Protein AF-A0A3A5J486-F1 (afdb_monomer)

Sequence (208 aa):
MQNSIRRARQLVFVSVAAGLMSGCGLAYKPVGHTLNHYALDEVVPYALASDDLDQSACGTGMGLSRLVGSFSRVIDRPARLLIVTNTTASFCSEARAQKYHLLVQRNLYNGQTDVARDNRISAQRWERITALRRYQVYRDTVQAFGEIGGAQCSTVRDEIGTDQDALVYLTGLLVGVQGLLNDIQANSSVGVPQNIAAKAGPRLPLSG

Foldseek 3Di:
DVVVVVVVVVVVVVVVVVVVVVCPLVPLPVVLVVCLCCCLPPLLVVLVPDPPLCCSLQVQLVVVLVVSCVSVVRDPRSLLSLLRSLLSNLVVLQVQLVVLVVVLVVCVVVVNNVSSVVSLLSSLVSLLVSLVSLCSSLVSLCVQQNDQQDPCPPSNVVSCPDPSSVVSNLSSLVSLQVSVVSCVSNVVPNVRDPCSVVSSDPPPPPPD

Mean predicted aligned error: 9.18 Å

Nearest PDB structures (foldseek):
  8zak-assembly1_A  TM=4.663E-01  e=4.919E+00  Campylobacter jejuni
  8tn6-assembly1_C  TM=5.203E-01  e=9.684E+00  synthetic construct
  8zah-assembly2_B  TM=4.923E-01  e=6.450E+00  Campylobacter jejuni

Radius of gyration: 24.4 Å; Cα contacts (8 Å, |Δi|>4): 236; chains: 1; bounding box: 82×68×51 Å

Secondary structure (DSSP, 8-state):
-HHHHHHHHHHHHHHHHHHHHSGGGTTHHHHHHHHHHHIIIIIHHHHHT-S-HIIIIIIHHHHHHHHHHHGGGTS---HHHHHHHHHHHHHHHHHHHHHHHHHHHHHHHTT-HHHHHHHHHHHHHHHHHHHHHHHHHHHHHHHHH--TT-S-HHHHHHH--SHHHHHHHHHHHHHHHHHHHHHHHTTT-S---TTHHHHHS-------

Structure (mmCIF, N/CA/C/O backbone):
data_AF-A0A3A5J486-F1
#
_entry.id   AF-A0A3A5J486-F1
#
loop_
_atom_site.group_PDB
_atom_site.id
_atom_site.type_symbol
_atom_site.label_atom_id
_atom_site.label_alt_id
_atom_site.label_comp_id
_atom_site.label_asym_id
_atom_site.label_entity_id
_atom_site.label_seq_id
_atom_site.pdbx_PDB_ins_code
_atom_site.Cartn_x
_atom_site.Cartn_y
_atom_site.Cartn_z
_atom_site.occupancy
_atom_site.B_iso_or_equiv
_atom_site.auth_seq_id
_atom_site.auth_comp_id
_atom_site.auth_asym_id
_atom_site.auth_atom_id
_atom_site.pdbx_PDB_model_num
ATOM 1 N N . MET A 1 1 ? 58.716 -32.398 -21.042 1.00 57.69 1 MET A N 1
ATOM 2 C CA . MET A 1 1 ? 57.281 -32.379 -21.433 1.00 57.69 1 MET A CA 1
ATOM 3 C C . MET A 1 1 ? 56.311 -32.611 -20.267 1.00 57.69 1 MET A C 1
ATOM 5 O O . MET A 1 1 ? 55.341 -31.874 -20.156 1.00 57.69 1 MET A O 1
ATOM 9 N N . GLN A 1 2 ? 56.570 -33.552 -19.354 1.00 62.72 2 GLN A N 1
ATOM 10 C CA . GLN A 1 2 ? 55.642 -33.945 -18.273 1.00 62.72 2 GLN A CA 1
ATOM 11 C C . GLN A 1 2 ? 55.260 -32.818 -17.281 1.00 62.72 2 GLN A C 1
ATOM 13 O O . GLN A 1 2 ? 54.127 -32.762 -16.806 1.00 62.72 2 GLN A O 1
ATOM 18 N N . ASN A 1 3 ? 56.169 -31.868 -17.029 1.00 63.88 3 ASN A N 1
ATOM 19 C CA . ASN A 1 3 ? 55.920 -30.718 -16.145 1.00 63.88 3 ASN A CA 1
ATOM 20 C C . ASN A 1 3 ? 54.989 -29.653 -16.757 1.00 63.88 3 ASN A C 1
ATOM 22 O O . ASN A 1 3 ? 54.257 -28.989 -16.027 1.00 63.88 3 ASN A O 1
ATOM 26 N N . SER A 1 4 ? 54.978 -29.512 -18.088 1.00 63.59 4 SER A N 1
ATOM 27 C CA . SER A 1 4 ? 54.086 -28.577 -18.793 1.00 63.59 4 SER A CA 1
ATOM 28 C C . SER A 1 4 ? 52.629 -29.055 -18.730 1.00 63.59 4 SER A C 1
ATOM 30 O O . SER A 1 4 ? 51.722 -28.287 -18.424 1.00 63.59 4 SER A O 1
ATOM 32 N N . ILE A 1 5 ? 52.421 -30.369 -18.878 1.00 70.12 5 ILE A N 1
ATOM 33 C CA . ILE A 1 5 ? 51.096 -31.007 -18.835 1.00 70.12 5 ILE A CA 1
ATOM 34 C C . ILE A 1 5 ? 50.487 -30.949 -17.421 1.00 70.12 5 ILE A C 1
ATOM 36 O O . ILE A 1 5 ? 49.290 -30.702 -17.272 1.00 70.12 5 ILE A O 1
ATOM 40 N N . ARG A 1 6 ? 51.301 -31.112 -16.363 1.00 72.81 6 ARG A N 1
ATOM 41 C CA . ARG A 1 6 ? 50.843 -30.938 -14.970 1.00 72.81 6 ARG A CA 1
ATOM 42 C C . ARG A 1 6 ? 50.438 -29.494 -14.666 1.00 72.81 6 ARG A C 1
ATOM 44 O O . ARG A 1 6 ? 49.388 -29.294 -14.061 1.00 72.81 6 ARG A O 1
ATOM 51 N N . ARG A 1 7 ? 51.210 -28.505 -15.132 1.00 72.69 7 ARG A N 1
ATOM 52 C CA . ARG A 1 7 ? 50.877 -27.078 -14.971 1.00 72.69 7 ARG A CA 1
ATOM 53 C C . ARG A 1 7 ? 49.609 -26.693 -15.733 1.00 72.69 7 ARG A C 1
ATOM 55 O O . ARG A 1 7 ? 48.768 -26.004 -15.171 1.00 72.69 7 ARG A O 1
ATOM 62 N N . ALA A 1 8 ? 49.422 -27.200 -16.952 1.00 74.19 8 ALA A N 1
ATOM 63 C CA . ALA A 1 8 ? 48.199 -26.981 -17.724 1.00 74.19 8 ALA A CA 1
ATOM 64 C C . ALA A 1 8 ? 46.959 -27.569 -17.023 1.00 74.19 8 ALA A C 1
ATOM 66 O O . ALA A 1 8 ? 45.950 -26.883 -16.890 1.00 74.19 8 ALA A O 1
ATOM 67 N N . ARG A 1 9 ? 47.043 -28.796 -16.482 1.00 77.56 9 ARG A N 1
ATOM 68 C CA . ARG A 1 9 ? 45.947 -29.394 -15.691 1.00 77.56 9 ARG A CA 1
ATOM 6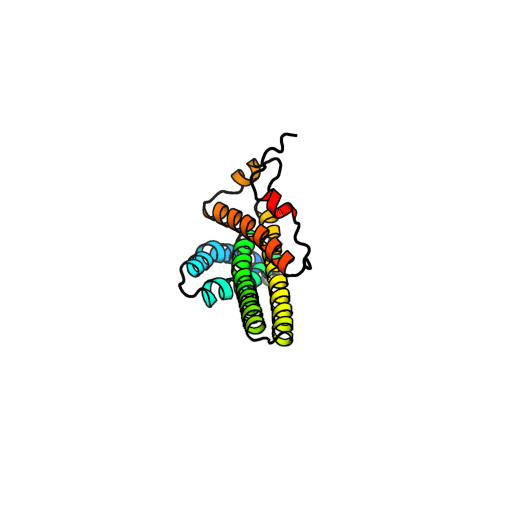9 C C . ARG A 1 9 ? 45.643 -28.619 -14.411 1.00 77.56 9 ARG A C 1
ATOM 71 O O . ARG A 1 9 ? 44.475 -28.478 -14.070 1.00 77.56 9 ARG A O 1
ATOM 78 N N . GLN A 1 10 ? 46.665 -28.125 -13.715 1.00 76.38 10 GLN A N 1
ATOM 79 C CA . GLN A 1 10 ? 46.481 -27.305 -12.513 1.00 76.38 10 GLN A CA 1
ATOM 80 C C . GLN A 1 10 ? 45.831 -25.957 -12.842 1.00 76.38 10 GLN A C 1
ATOM 82 O O . GLN A 1 10 ? 44.909 -25.553 -12.143 1.00 76.38 10 GLN A O 1
ATOM 87 N N . LEU A 1 11 ? 46.242 -25.304 -13.932 1.00 78.38 11 LEU A N 1
ATOM 88 C CA . LEU A 1 11 ? 45.644 -24.045 -14.386 1.00 78.38 11 LEU A CA 1
ATOM 89 C C . LEU A 1 11 ? 44.175 -24.216 -14.792 1.00 78.38 11 LEU A C 1
ATOM 91 O O . LEU A 1 11 ? 43.356 -23.382 -14.422 1.00 78.38 11 LEU A O 1
ATOM 95 N N . VAL A 1 12 ? 43.829 -25.314 -15.474 1.00 81.12 12 VAL A N 1
ATOM 96 C CA . VAL A 1 12 ? 42.435 -25.645 -15.825 1.00 81.12 12 VAL A CA 1
ATOM 97 C C . VAL A 1 12 ? 41.593 -25.933 -14.578 1.00 81.12 12 VAL A C 1
ATOM 99 O O . VAL A 1 12 ? 40.458 -25.479 -14.480 1.00 81.12 12 VAL A O 1
ATOM 102 N N . PHE A 1 13 ? 42.136 -26.649 -13.590 1.00 77.12 13 PHE A N 1
ATOM 103 C CA . PHE A 1 13 ? 41.416 -26.893 -12.336 1.00 77.12 13 PHE A CA 1
ATOM 104 C C . PHE A 1 13 ? 41.171 -25.604 -11.544 1.00 77.12 13 PHE A C 1
ATOM 106 O O . PHE A 1 13 ? 40.087 -25.423 -10.995 1.00 77.12 13 PHE A O 1
ATOM 113 N N . VAL A 1 14 ? 42.150 -24.696 -11.511 1.00 78.56 14 VAL A N 1
ATOM 114 C CA . VAL A 1 14 ? 42.024 -23.403 -10.824 1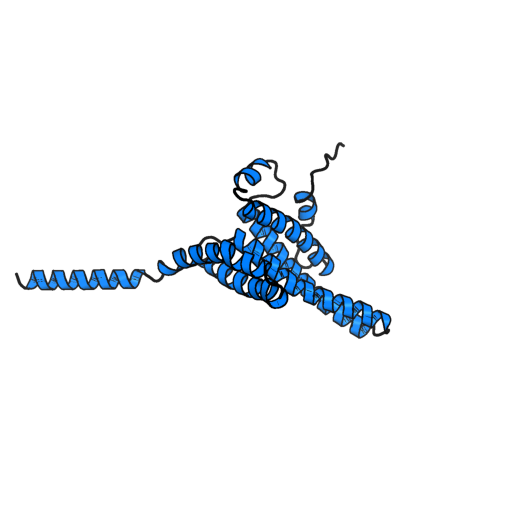.00 78.56 14 VAL A CA 1
ATOM 115 C C . VAL A 1 14 ? 41.027 -22.487 -11.537 1.00 78.56 14 VAL A C 1
ATOM 117 O O . VAL A 1 14 ? 40.231 -21.840 -10.864 1.00 78.56 14 VAL A O 1
ATOM 120 N N . SER A 1 15 ? 41.001 -22.453 -12.873 1.00 72.94 15 SER A N 1
ATOM 121 C CA . SER A 1 15 ? 40.035 -21.635 -13.617 1.00 72.94 15 SER A CA 1
ATOM 122 C C . SER A 1 15 ? 38.600 -22.163 -13.510 1.00 72.94 15 SER A C 1
ATOM 124 O O . SER A 1 15 ? 37.677 -21.368 -13.347 1.00 72.94 15 SER A O 1
ATOM 126 N N . VAL A 1 16 ? 38.400 -23.486 -13.507 1.00 74.25 16 VAL A N 1
ATOM 127 C CA . VAL A 1 16 ? 37.082 -24.100 -13.261 1.00 74.25 16 VAL A CA 1
ATOM 128 C C . VAL A 1 16 ? 36.617 -23.850 -11.823 1.00 74.25 16 VAL A C 1
ATOM 130 O O . VAL A 1 16 ? 35.474 -23.449 -11.611 1.00 74.25 16 VAL A O 1
ATOM 133 N N . ALA A 1 17 ? 37.501 -24.003 -10.831 1.00 68.50 17 ALA A N 1
ATOM 134 C CA . ALA A 1 17 ? 37.177 -23.703 -9.435 1.00 68.50 17 ALA A CA 1
ATOM 135 C C . ALA A 1 17 ? 36.865 -22.209 -9.216 1.00 68.50 17 ALA A C 1
ATOM 137 O O . ALA A 1 17 ? 35.925 -21.878 -8.496 1.00 68.50 17 ALA A O 1
ATOM 138 N N . ALA A 1 18 ? 37.591 -21.304 -9.881 1.00 65.50 18 ALA A N 1
ATOM 139 C CA . ALA A 1 18 ? 37.321 -19.867 -9.842 1.00 65.50 18 ALA A CA 1
ATOM 140 C C . ALA A 1 18 ? 35.989 -19.499 -10.523 1.00 65.50 18 ALA A C 1
ATOM 142 O O . ALA A 1 18 ? 35.274 -18.630 -10.026 1.00 65.50 18 ALA A O 1
ATOM 143 N N . GLY A 1 19 ? 35.615 -20.188 -11.608 1.00 65.44 19 GLY A N 1
ATOM 144 C CA . GLY A 1 19 ? 34.314 -20.026 -12.266 1.00 65.44 19 GLY A CA 1
ATOM 145 C C . GLY A 1 19 ? 33.131 -20.497 -11.412 1.00 65.44 19 GLY A C 1
ATOM 146 O O . GLY A 1 19 ? 32.069 -19.886 -11.440 1.00 65.44 19 GLY A O 1
ATOM 147 N N . LEU A 1 20 ? 33.320 -21.539 -10.597 1.00 62.31 20 LEU A N 1
ATOM 148 C CA . LEU A 1 20 ? 32.298 -22.013 -9.654 1.00 62.31 20 LEU A CA 1
ATOM 149 C C . LEU A 1 20 ? 32.141 -21.083 -8.437 1.00 62.31 20 LEU A C 1
ATOM 151 O O . LEU A 1 20 ? 31.059 -21.000 -7.860 1.00 62.31 20 LEU A O 1
ATOM 155 N N . MET A 1 21 ? 33.196 -20.354 -8.062 1.00 59.56 21 MET A N 1
ATOM 156 C CA . MET A 1 21 ? 33.198 -19.437 -6.913 1.00 59.56 21 MET A CA 1
ATOM 157 C C . MET A 1 21 ? 32.728 -18.008 -7.244 1.00 59.56 21 MET A C 1
ATOM 159 O O . MET A 1 21 ? 32.397 -17.255 -6.330 1.00 59.56 21 MET A O 1
ATOM 163 N N . SER A 1 22 ? 32.630 -17.619 -8.521 1.00 58.00 22 SER A N 1
ATOM 164 C CA . SER A 1 22 ? 32.093 -16.309 -8.939 1.00 58.00 22 SER A CA 1
ATOM 165 C C . SER A 1 22 ? 30.557 -16.273 -9.078 1.00 58.00 22 SER A C 1
ATOM 167 O O . SER A 1 22 ? 29.979 -15.226 -9.376 1.00 58.00 22 SER A O 1
ATOM 169 N N . GLY A 1 23 ? 29.869 -17.394 -8.821 1.00 56.41 23 GLY A N 1
ATOM 170 C CA . GLY A 1 23 ? 28.432 -17.573 -9.068 1.00 56.41 23 GLY A CA 1
ATOM 171 C C . GLY A 1 23 ? 27.465 -16.964 -8.042 1.00 56.41 23 GLY A C 1
ATOM 172 O O . GLY A 1 23 ? 26.280 -16.822 -8.348 1.00 56.41 23 GLY A O 1
ATOM 173 N N . CYS A 1 24 ? 27.923 -16.553 -6.854 1.00 60.66 24 CYS A N 1
ATOM 174 C CA . CYS A 1 24 ? 27.026 -16.115 -5.769 1.00 60.66 24 CYS A CA 1
ATOM 175 C C . CYS A 1 24 ? 26.202 -14.846 -6.076 1.00 60.66 24 CYS A C 1
ATOM 177 O O . CYS A 1 24 ? 25.206 -14.603 -5.402 1.00 60.66 24 CYS A O 1
ATOM 179 N N . GLY A 1 25 ? 26.573 -14.046 -7.083 1.00 59.09 25 GLY A N 1
ATOM 180 C CA . GLY A 1 25 ? 25.801 -12.875 -7.531 1.00 59.09 25 GLY A CA 1
ATOM 181 C C . GLY A 1 25 ? 25.095 -13.042 -8.882 1.00 59.09 25 GLY A C 1
ATOM 182 O O . GLY A 1 25 ? 24.234 -12.231 -9.223 1.00 59.09 25 GLY A O 1
ATOM 183 N N . LEU A 1 26 ? 25.439 -14.080 -9.653 1.00 64.19 26 LEU A N 1
ATOM 184 C CA . LEU A 1 26 ? 24.958 -14.260 -11.028 1.00 64.19 26 LEU A CA 1
ATOM 185 C C . LEU A 1 26 ? 23.588 -14.945 -11.096 1.00 64.19 26 LEU A C 1
ATOM 187 O O . LEU A 1 26 ? 22.833 -14.680 -12.025 1.00 64.19 26 LEU A O 1
ATOM 191 N N . ALA A 1 27 ? 23.234 -15.771 -10.107 1.00 77.50 27 ALA A N 1
ATOM 192 C CA . ALA A 1 27 ? 21.952 -16.479 -10.098 1.00 77.50 27 ALA A CA 1
ATOM 193 C C . ALA A 1 27 ? 20.762 -15.582 -9.708 1.00 77.50 27 ALA A C 1
ATOM 195 O O . ALA A 1 27 ? 19.668 -15.731 -10.247 1.00 77.50 27 ALA A O 1
ATOM 196 N N . TYR A 1 28 ? 20.952 -14.626 -8.792 1.00 83.94 28 TYR A N 1
ATOM 197 C CA . TYR A 1 28 ? 19.825 -13.888 -8.211 1.00 83.94 28 TYR A CA 1
ATOM 198 C C . TYR A 1 28 ? 19.223 -12.826 -9.133 1.00 83.94 28 TYR A C 1
ATOM 200 O O . TYR A 1 28 ? 18.026 -12.567 -9.034 1.00 83.94 28 TYR A O 1
ATOM 208 N N . LYS A 1 29 ? 20.010 -12.221 -10.036 1.00 87.19 29 LYS A N 1
ATOM 209 C CA . LYS A 1 29 ? 19.483 -11.203 -10.960 1.00 87.19 29 LYS A CA 1
ATOM 210 C C . LYS A 1 29 ? 18.499 -11.797 -11.979 1.00 87.19 29 LYS A C 1
ATOM 212 O O . LYS A 1 29 ? 17.365 -11.322 -12.014 1.00 87.19 29 LYS A O 1
ATOM 217 N N . PRO A 1 30 ? 18.850 -12.849 -12.751 1.00 89.25 30 PRO A N 1
ATOM 218 C CA . PRO A 1 30 ? 17.917 -13.454 -13.704 1.00 89.25 30 PRO A CA 1
ATOM 219 C C . PRO A 1 30 ? 16.677 -14.035 -13.021 1.00 89.25 30 PRO A C 1
ATOM 221 O O . PRO A 1 30 ? 15.566 -13.860 -13.518 1.00 89.25 30 PRO A O 1
ATOM 224 N N . VAL A 1 31 ? 16.857 -14.671 -11.856 1.00 89.62 31 VAL A N 1
ATOM 225 C CA . VAL A 1 31 ? 15.741 -15.196 -11.057 1.00 89.62 31 VAL A CA 1
ATOM 226 C C . VAL A 1 31 ? 14.820 -14.064 -10.610 1.00 89.62 31 VAL A C 1
ATOM 228 O O . VAL A 1 31 ? 13.613 -14.178 -10.778 1.00 89.62 31 VAL A O 1
ATOM 231 N N . GLY A 1 32 ? 15.370 -12.957 -10.104 1.00 89.69 32 GLY A N 1
ATOM 232 C CA . GLY A 1 32 ? 14.587 -11.796 -9.686 1.00 89.69 32 GLY A CA 1
ATOM 233 C C . GLY A 1 32 ? 13.777 -11.187 -10.831 1.00 89.69 32 GLY A C 1
ATOM 234 O O . GLY A 1 32 ? 12.579 -10.973 -10.675 1.00 89.69 32 GLY A O 1
ATOM 235 N N . HIS A 1 33 ? 14.392 -10.961 -11.998 1.00 89.88 33 HIS A N 1
ATOM 236 C CA . HIS A 1 33 ? 13.679 -10.431 -13.168 1.00 89.88 33 HIS A CA 1
ATOM 237 C C . HIS A 1 33 ? 12.568 -11.373 -13.646 1.00 89.88 33 HIS A C 1
ATOM 239 O O . HIS A 1 33 ? 11.436 -10.932 -13.829 1.00 89.88 33 HIS A O 1
ATOM 245 N N . THR A 1 34 ? 12.870 -12.667 -13.786 1.00 92.00 34 THR A N 1
ATOM 246 C CA . THR A 1 34 ? 11.894 -13.671 -14.241 1.00 92.00 34 THR A CA 1
ATOM 247 C C . THR A 1 34 ? 10.731 -13.790 -13.264 1.00 92.00 34 THR A C 1
ATOM 249 O O . THR A 1 34 ? 9.576 -13.793 -13.676 1.00 92.00 34 THR A O 1
ATOM 252 N N . LEU A 1 35 ? 11.027 -13.838 -11.962 1.00 92.38 35 LEU A N 1
ATOM 253 C CA . LEU A 1 35 ? 10.007 -13.923 -10.927 1.00 92.38 35 LEU A CA 1
ATOM 254 C C . LEU A 1 35 ? 9.117 -12.680 -10.912 1.00 92.38 35 LEU A C 1
ATOM 256 O O . LEU A 1 35 ? 7.913 -12.819 -10.744 1.00 92.38 35 LEU A O 1
ATOM 260 N N . ASN A 1 36 ? 9.682 -11.484 -11.093 1.00 91.69 36 ASN A N 1
ATOM 261 C CA . ASN A 1 36 ? 8.897 -10.252 -11.119 1.00 91.69 36 ASN A CA 1
ATOM 262 C C . ASN A 1 36 ? 7.942 -10.206 -12.317 1.00 91.69 36 ASN A C 1
ATOM 264 O O . ASN A 1 36 ? 6.786 -9.836 -12.138 1.00 91.69 36 ASN A O 1
ATOM 268 N N . HIS A 1 37 ? 8.400 -10.604 -13.507 1.00 90.69 37 HIS A N 1
ATOM 269 C CA . HIS A 1 37 ? 7.534 -10.697 -14.685 1.00 90.69 37 HIS A CA 1
ATOM 270 C C . HIS A 1 37 ? 6.450 -11.753 -14.494 1.00 90.69 37 HIS A C 1
ATOM 272 O O . HIS A 1 37 ? 5.275 -11.423 -14.527 1.00 90.69 37 HIS A O 1
ATOM 278 N N . TYR A 1 38 ? 6.824 -12.984 -14.143 1.00 93.69 38 TYR A N 1
ATOM 279 C CA . TYR A 1 38 ? 5.858 -14.051 -13.875 1.00 93.69 38 TYR A CA 1
ATOM 280 C C . TYR A 1 38 ? 4.822 -13.656 -12.813 1.00 93.69 38 TYR A C 1
ATOM 282 O O . TYR A 1 38 ? 3.632 -13.929 -12.935 1.00 93.69 38 TYR A O 1
ATOM 290 N N . ALA A 1 39 ? 5.259 -12.982 -11.752 1.00 93.19 39 ALA A N 1
ATOM 291 C CA . ALA A 1 39 ? 4.364 -12.525 -10.707 1.00 93.19 39 ALA A CA 1
ATOM 292 C C . ALA A 1 39 ? 3.371 -11.462 -11.198 1.00 93.19 39 ALA A C 1
ATOM 294 O O . ALA A 1 39 ? 2.208 -11.482 -10.798 1.00 93.19 39 ALA A O 1
ATOM 295 N N . LEU A 1 40 ? 3.824 -10.536 -12.042 1.00 89.75 40 LEU A N 1
ATOM 296 C CA . LEU A 1 40 ? 2.989 -9.476 -12.593 1.00 89.75 40 LEU A CA 1
ATOM 297 C C . LEU A 1 40 ? 2.037 -9.998 -13.682 1.00 89.75 40 LEU A C 1
ATOM 299 O O . LEU A 1 40 ? 0.886 -9.571 -13.721 1.00 89.75 40 LEU A O 1
ATOM 303 N N . ASP A 1 41 ? 2.501 -10.938 -14.502 1.00 91.12 41 ASP A N 1
ATOM 304 C CA . ASP A 1 41 ? 1.815 -11.405 -15.710 1.00 91.12 41 ASP A CA 1
ATOM 305 C C . ASP A 1 41 ? 0.898 -12.609 -15.440 1.00 91.12 41 ASP A C 1
ATOM 307 O O . ASP A 1 41 ? -0.134 -12.745 -16.086 1.00 91.12 41 ASP A O 1
ATOM 311 N N . GLU A 1 42 ? 1.222 -13.449 -14.450 1.00 92.75 42 GLU A N 1
ATOM 312 C CA . GLU A 1 42 ? 0.489 -14.696 -14.174 1.00 92.75 42 GLU A CA 1
ATOM 313 C C . GLU A 1 42 ? -0.103 -14.727 -12.758 1.00 92.75 42 GLU A C 1
ATOM 315 O O . GLU A 1 42 ? -1.293 -14.983 -12.571 1.00 92.75 42 GLU A O 1
ATOM 320 N N . VAL A 1 43 ? 0.702 -14.429 -11.728 1.00 91.75 43 VAL A N 1
ATOM 321 C CA . VAL A 1 43 ? 0.251 -14.559 -10.325 1.00 91.75 43 VAL A CA 1
ATOM 322 C C . VAL A 1 43 ? -0.796 -13.508 -9.967 1.00 91.75 43 VAL A C 1
ATOM 324 O O . VAL A 1 43 ? -1.795 -13.831 -9.324 1.00 91.75 43 VAL A O 1
ATOM 327 N N . VAL A 1 44 ? -0.580 -12.249 -10.357 1.00 89.12 44 VAL A N 1
ATOM 328 C CA . VAL A 1 44 ? -1.522 -11.155 -10.087 1.00 89.12 44 VAL A CA 1
ATOM 329 C C . VAL A 1 44 ? -2.877 -11.406 -10.764 1.00 89.12 44 VAL A C 1
ATOM 331 O O . VAL A 1 44 ? -3.879 -11.374 -10.048 1.00 89.12 44 VAL A O 1
ATOM 334 N N . PRO A 1 45 ? -2.963 -11.697 -12.078 1.00 89.00 45 PRO A N 1
ATOM 335 C CA . PRO A 1 45 ? -4.244 -12.002 -12.713 1.00 89.00 45 PRO A CA 1
ATOM 336 C C . PRO A 1 45 ? -4.928 -13.233 -12.119 1.00 89.00 45 PRO A C 1
ATOM 338 O O . PRO A 1 45 ? -6.131 -13.191 -11.871 1.00 89.00 45 PRO A O 1
ATOM 341 N N . TYR A 1 46 ? -4.169 -14.290 -11.805 1.00 89.69 46 TYR A N 1
ATOM 342 C CA . TYR A 1 46 ? -4.706 -15.475 -11.132 1.00 89.69 46 TYR A CA 1
ATOM 343 C C . TYR A 1 46 ? -5.334 -15.128 -9.775 1.00 89.69 46 TYR A C 1
ATOM 345 O O . TYR A 1 46 ? -6.441 -15.563 -9.464 1.00 89.69 46 TYR A O 1
ATOM 353 N N . ALA A 1 47 ? -4.657 -14.302 -8.974 1.00 88.06 47 ALA A N 1
ATOM 354 C CA . ALA A 1 47 ? -5.189 -13.836 -7.702 1.00 88.06 47 ALA A CA 1
ATOM 355 C C . ALA A 1 47 ? -6.455 -12.977 -7.881 1.00 88.06 47 ALA A C 1
ATOM 357 O O . ALA A 1 47 ? -7.421 -13.140 -7.140 1.00 88.06 47 ALA A O 1
ATOM 358 N N . LEU A 1 48 ? -6.484 -12.084 -8.871 1.00 84.44 48 LEU A N 1
ATOM 359 C CA . LEU A 1 48 ? -7.647 -11.231 -9.139 1.00 84.44 48 LEU A CA 1
ATOM 360 C C . LEU A 1 48 ? -8.861 -12.005 -9.673 1.00 84.44 48 LEU A C 1
ATOM 362 O O . LEU A 1 48 ? -9.987 -11.560 -9.474 1.00 84.44 48 LEU A O 1
ATOM 366 N N . ALA A 1 49 ? -8.646 -13.149 -10.323 1.00 89.19 49 ALA A N 1
ATOM 367 C CA . ALA A 1 49 ? -9.709 -14.032 -10.799 1.00 89.19 49 ALA 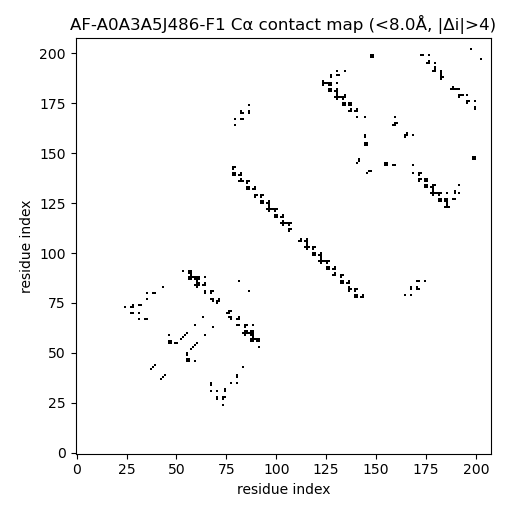A CA 1
ATOM 368 C C . ALA A 1 49 ? -10.271 -14.971 -9.710 1.00 89.19 49 ALA A C 1
ATOM 370 O O . ALA A 1 49 ? -11.227 -15.697 -9.967 1.00 89.19 49 ALA A O 1
ATOM 371 N N . SER A 1 50 ? -9.673 -14.991 -8.515 1.00 87.75 50 SER A N 1
ATOM 372 C CA . SER A 1 50 ? -10.082 -15.861 -7.408 1.00 87.75 50 SER A CA 1
ATOM 373 C C . SER A 1 50 ? -11.251 -15.277 -6.610 1.00 87.75 50 SER A C 1
ATOM 375 O O . SER A 1 50 ? -11.229 -14.101 -6.248 1.00 87.75 50 SER A O 1
ATOM 377 N N . ASP A 1 51 ? -12.199 -16.134 -6.222 1.00 88.38 51 ASP A N 1
ATOM 378 C CA . ASP A 1 51 ? -13.328 -15.780 -5.346 1.00 88.38 51 ASP A CA 1
ATOM 379 C C . ASP A 1 51 ? -12.932 -15.633 -3.860 1.00 88.38 51 ASP A C 1
ATOM 381 O O . ASP A 1 51 ? -13.670 -15.052 -3.063 1.00 88.38 51 ASP A O 1
ATOM 385 N N . ASP A 1 52 ? -11.762 -16.145 -3.461 1.00 87.75 52 ASP A N 1
ATOM 386 C CA . ASP A 1 52 ? -11.232 -16.011 -2.097 1.00 87.75 52 ASP A CA 1
ATOM 387 C C . ASP A 1 52 ? -10.333 -14.776 -1.979 1.00 87.75 52 ASP A C 1
ATOM 389 O O . ASP A 1 52 ? -9.117 -14.863 -2.154 1.00 87.75 52 ASP A O 1
ATOM 393 N N . LEU A 1 53 ? -10.932 -13.628 -1.662 1.00 78.50 53 LEU A N 1
ATOM 394 C CA . LEU A 1 53 ? -10.222 -12.352 -1.516 1.00 78.50 53 LEU A CA 1
ATOM 395 C C . LEU A 1 53 ? -9.226 -12.330 -0.341 1.00 78.50 53 LEU A C 1
ATOM 397 O O . LEU A 1 53 ? -8.240 -11.584 -0.382 1.00 78.50 53 LEU A O 1
ATOM 401 N N . ASP A 1 54 ? -9.452 -13.139 0.698 1.00 85.19 54 ASP A N 1
ATOM 402 C CA . ASP A 1 54 ? -8.570 -13.196 1.866 1.00 85.19 54 ASP A CA 1
ATOM 403 C C . ASP A 1 54 ? -7.234 -13.849 1.496 1.00 85.19 54 ASP A C 1
ATOM 405 O O . ASP A 1 54 ? -6.161 -13.337 1.830 1.00 85.19 54 ASP A O 1
ATOM 409 N N . GLN A 1 55 ? -7.262 -14.951 0.750 1.00 84.25 55 GLN A N 1
ATOM 410 C CA . GLN A 1 55 ? -6.030 -15.561 0.253 1.00 84.25 55 GLN A CA 1
ATOM 411 C C . GLN A 1 55 ? -5.478 -14.814 -0.960 1.00 84.25 55 GLN A C 1
ATOM 413 O O . GLN A 1 55 ? -4.276 -14.534 -1.019 1.00 84.25 55 GLN A O 1
ATOM 418 N N . SER A 1 56 ? -6.342 -14.454 -1.908 1.00 83.62 56 SER A N 1
ATOM 419 C CA . SER A 1 56 ? -5.916 -13.965 -3.212 1.00 83.62 56 SER A CA 1
ATOM 420 C C . SER A 1 56 ? -5.398 -12.535 -3.171 1.00 83.62 56 SER A C 1
ATOM 422 O O . SER A 1 56 ? -4.297 -12.290 -3.654 1.00 83.62 56 SER A O 1
ATOM 424 N N . ALA A 1 57 ? -6.101 -11.596 -2.538 1.00 82.75 57 ALA A N 1
ATOM 425 C CA . ALA A 1 57 ? -5.615 -10.228 -2.408 1.00 82.75 57 ALA A CA 1
ATOM 426 C C . ALA A 1 57 ? -4.697 -10.113 -1.191 1.00 82.75 57 ALA A C 1
ATOM 428 O O . ALA A 1 57 ? -3.545 -9.683 -1.299 1.00 82.75 57 ALA A O 1
ATOM 429 N N . CYS A 1 58 ? -5.183 -10.525 -0.019 1.00 87.94 58 CYS A N 1
ATOM 430 C CA . CYS A 1 58 ? -4.456 -10.260 1.210 1.00 87.94 58 CYS A CA 1
ATOM 431 C C . CYS A 1 58 ? -3.228 -11.173 1.393 1.00 87.94 58 CYS A C 1
ATOM 433 O O . CYS A 1 58 ? -2.115 -10.678 1.620 1.00 87.94 58 CYS A O 1
ATOM 435 N N . GLY A 1 59 ? -3.398 -12.489 1.255 1.00 89.56 59 GLY A N 1
ATOM 436 C CA . GLY A 1 59 ? -2.308 -13.467 1.334 1.00 89.56 59 GLY A CA 1
ATOM 437 C C . GLY A 1 59 ? -1.220 -13.222 0.286 1.00 89.56 59 GLY A C 1
ATOM 438 O O . GLY A 1 59 ? -0.056 -13.003 0.644 1.00 89.56 59 GLY A O 1
ATOM 439 N N . THR A 1 60 ? -1.604 -13.178 -0.995 1.00 90.25 60 THR A N 1
ATOM 440 C CA . THR A 1 60 ? -0.673 -12.914 -2.107 1.00 90.25 60 THR A CA 1
ATOM 441 C C . THR A 1 60 ? 0.010 -11.566 -1.949 1.00 90.25 60 THR A C 1
ATOM 443 O O . THR A 1 60 ? 1.233 -11.502 -2.015 1.00 90.25 60 THR A O 1
ATOM 446 N N . GLY A 1 61 ? -0.735 -10.490 -1.674 1.00 91.00 61 GLY A N 1
ATOM 447 C CA . GLY A 1 61 ? -0.168 -9.152 -1.519 1.00 91.00 61 GLY A CA 1
ATOM 448 C C . GLY A 1 61 ? 0.893 -9.092 -0.422 1.00 91.00 61 GLY A C 1
ATOM 449 O O . GLY A 1 61 ? 2.001 -8.602 -0.649 1.00 91.00 61 GLY A O 1
ATOM 450 N N . MET A 1 62 ? 0.610 -9.637 0.767 1.00 91.56 62 MET A N 1
ATOM 451 C CA . MET A 1 62 ? 1.573 -9.638 1.875 1.00 91.56 62 MET A CA 1
ATOM 452 C C . MET A 1 62 ? 2.803 -10.511 1.605 1.00 91.56 62 MET A C 1
ATOM 4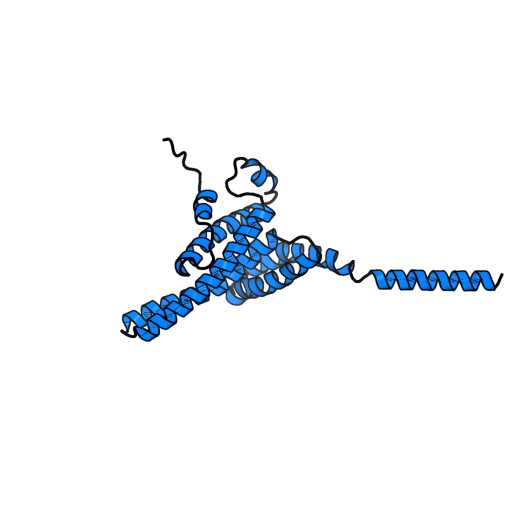54 O O . MET A 1 62 ? 3.913 -10.099 1.944 1.00 91.56 62 MET A O 1
ATOM 458 N N . GLY A 1 63 ? 2.626 -11.700 1.025 1.00 92.69 63 GLY A N 1
ATOM 459 C CA . GLY A 1 63 ? 3.738 -12.607 0.735 1.00 92.69 63 GLY A CA 1
ATOM 460 C C . GLY A 1 63 ? 4.602 -12.098 -0.415 1.00 92.69 63 GLY A C 1
ATOM 461 O O . GLY A 1 63 ? 5.816 -11.922 -0.273 1.00 92.69 63 GLY A O 1
ATOM 462 N N . LEU A 1 64 ? 3.961 -11.797 -1.542 1.00 92.56 64 LEU A N 1
ATOM 463 C CA . LEU A 1 64 ? 4.629 -11.418 -2.776 1.00 92.56 64 LEU A CA 1
ATOM 464 C C . LEU A 1 64 ? 5.333 -10.068 -2.643 1.00 92.56 64 LEU A C 1
ATOM 466 O O . LEU A 1 64 ? 6.492 -9.981 -3.030 1.00 92.56 64 LEU A O 1
ATOM 470 N N . SER A 1 65 ? 4.721 -9.055 -2.009 1.00 92.94 65 SER A N 1
ATOM 471 C CA . SER A 1 65 ? 5.378 -7.749 -1.788 1.00 92.94 65 SER A CA 1
ATOM 472 C C . SER A 1 65 ? 6.695 -7.870 -1.012 1.00 92.94 65 SER A C 1
ATOM 474 O O . SER A 1 65 ? 7.664 -7.163 -1.302 1.00 92.94 65 SER A O 1
ATOM 476 N N . ARG A 1 66 ? 6.771 -8.791 -0.041 1.00 93.69 66 ARG A N 1
ATOM 477 C CA . ARG A 1 66 ? 7.993 -9.061 0.730 1.00 93.69 66 ARG A CA 1
ATOM 478 C C . ARG A 1 66 ? 9.013 -9.849 -0.077 1.00 93.69 66 ARG A C 1
ATOM 480 O O . ARG A 1 66 ? 10.190 -9.489 -0.055 1.00 93.69 66 ARG A O 1
ATOM 487 N N . LEU A 1 67 ? 8.564 -10.871 -0.802 1.00 93.19 67 LEU A N 1
ATOM 488 C CA . LEU A 1 67 ? 9.416 -11.678 -1.668 1.00 93.19 67 LEU A CA 1
ATOM 489 C C . LEU A 1 67 ? 10.078 -10.814 -2.749 1.00 93.19 67 LEU A C 1
ATOM 491 O O . LEU A 1 67 ? 11.302 -10.751 -2.821 1.00 93.19 67 LEU A O 1
ATOM 495 N N . VAL A 1 68 ? 9.287 -10.082 -3.530 1.00 92.56 68 VAL A N 1
ATOM 496 C CA . VAL A 1 68 ? 9.774 -9.275 -4.663 1.00 92.56 68 VAL A CA 1
ATOM 497 C C . VAL A 1 68 ? 10.507 -8.028 -4.181 1.00 92.56 68 VAL A C 1
ATOM 499 O O . VAL A 1 68 ? 11.532 -7.643 -4.738 1.00 92.56 68 VAL A O 1
ATOM 502 N N . GLY A 1 69 ? 10.068 -7.453 -3.056 1.00 92.25 69 GLY A N 1
ATOM 503 C CA . GLY A 1 69 ? 10.782 -6.373 -2.386 1.00 92.25 69 GLY A CA 1
ATOM 504 C C . GLY A 1 69 ? 12.206 -6.770 -1.985 1.00 92.25 69 GLY A C 1
ATOM 505 O O . GLY A 1 69 ? 13.113 -5.947 -2.116 1.00 92.25 69 GLY A O 1
ATOM 506 N N . SER A 1 70 ? 12.432 -8.024 -1.570 1.00 92.62 70 SER A N 1
ATOM 507 C CA . SER A 1 70 ? 13.761 -8.515 -1.173 1.00 92.62 70 SER A CA 1
ATOM 508 C C . SER A 1 70 ? 14.786 -8.498 -2.316 1.00 92.62 70 SER A C 1
ATOM 510 O O . SER A 1 70 ? 15.971 -8.250 -2.073 1.00 92.62 70 SER A O 1
ATOM 512 N N . PHE A 1 71 ? 14.330 -8.657 -3.563 1.00 91.00 71 PHE A N 1
ATOM 513 C CA . PHE A 1 71 ? 15.183 -8.598 -4.749 1.00 91.00 71 PHE A CA 1
ATOM 514 C C . PHE A 1 71 ? 15.712 -7.190 -5.045 1.00 91.00 71 PHE A C 1
ATOM 516 O O . PHE A 1 71 ? 16.734 -7.071 -5.715 1.00 91.00 71 PHE A O 1
ATOM 523 N N . SER A 1 72 ? 15.143 -6.134 -4.446 1.00 90.81 72 SER A N 1
ATOM 524 C CA . SER A 1 72 ? 15.671 -4.756 -4.561 1.00 90.81 72 SER A CA 1
ATOM 525 C C . SER A 1 72 ? 17.107 -4.598 -4.019 1.00 90.81 72 SER A C 1
ATOM 527 O O . SER A 1 72 ? 17.704 -3.535 -4.136 1.00 90.81 72 SER A O 1
ATOM 529 N N . ARG A 1 73 ? 17.664 -5.632 -3.368 1.00 89.00 73 ARG A N 1
ATOM 530 C CA . ARG A 1 73 ? 19.071 -5.689 -2.936 1.00 89.00 73 ARG A CA 1
ATOM 531 C C . ARG A 1 73 ? 20.040 -6.097 -4.047 1.00 89.00 73 ARG A C 1
ATOM 533 O O . ARG A 1 73 ? 21.243 -5.919 -3.881 1.00 89.00 73 ARG A O 1
ATOM 540 N N . VAL A 1 74 ? 19.539 -6.720 -5.112 1.00 89.44 74 VAL A N 1
ATOM 541 C CA . VAL A 1 74 ? 20.349 -7.337 -6.176 1.00 89.44 74 VAL A CA 1
ATOM 542 C C . VAL A 1 74 ? 19.962 -6.863 -7.576 1.00 89.44 74 VAL A C 1
ATOM 544 O O . VAL A 1 74 ? 20.806 -6.900 -8.469 1.00 89.44 74 VAL A O 1
ATOM 547 N N . ILE A 1 75 ? 18.726 -6.403 -7.761 1.00 89.19 75 ILE A N 1
ATOM 548 C CA . ILE A 1 75 ? 18.205 -5.779 -8.981 1.00 89.19 75 ILE A CA 1
ATOM 549 C C . ILE A 1 75 ? 17.543 -4.444 -8.636 1.00 89.19 75 ILE A C 1
ATOM 551 O O . ILE A 1 75 ? 17.298 -4.155 -7.461 1.00 89.19 75 ILE A O 1
ATOM 555 N N . ASP A 1 76 ? 17.218 -3.661 -9.662 1.00 91.12 76 ASP A N 1
ATOM 556 C CA . ASP A 1 76 ? 16.403 -2.464 -9.492 1.00 91.12 76 ASP A CA 1
ATOM 557 C C . ASP A 1 76 ? 15.055 -2.810 -8.859 1.00 91.12 76 ASP A C 1
ATOM 559 O O . ASP A 1 76 ? 14.476 -3.879 -9.084 1.00 91.12 76 ASP A O 1
ATOM 563 N N . ARG A 1 77 ? 14.561 -1.893 -8.024 1.00 93.00 77 ARG A N 1
ATOM 564 C CA . ARG A 1 77 ? 13.305 -2.080 -7.300 1.00 93.00 77 ARG A CA 1
ATOM 565 C C . ARG A 1 77 ? 12.166 -2.320 -8.306 1.00 93.00 77 ARG A C 1
ATOM 567 O O . ARG A 1 77 ? 11.918 -1.442 -9.132 1.00 93.00 77 ARG A O 1
ATOM 574 N N . PRO A 1 78 ? 11.427 -3.443 -8.216 1.00 93.62 78 PRO A N 1
ATOM 575 C CA . PRO A 1 78 ? 10.355 -3.767 -9.156 1.00 93.62 78 PRO A CA 1
ATOM 576 C C . PRO A 1 78 ? 9.087 -2.962 -8.850 1.00 93.62 78 PRO A C 1
ATOM 578 O O . PRO A 1 78 ? 8.095 -3.487 -8.347 1.00 93.62 78 PRO A O 1
ATOM 581 N N . ALA A 1 79 ? 9.140 -1.657 -9.114 1.00 94.62 79 ALA A N 1
ATOM 582 C CA . ALA A 1 79 ? 8.133 -0.693 -8.692 1.00 94.62 79 ALA A CA 1
ATOM 583 C C . ALA A 1 79 ? 6.727 -1.031 -9.219 1.00 94.62 79 ALA A C 1
ATOM 585 O O . ALA A 1 79 ? 5.784 -1.033 -8.435 1.00 94.62 79 ALA A O 1
ATOM 586 N N . ARG A 1 80 ? 6.585 -1.432 -10.492 1.00 93.06 80 ARG A N 1
ATOM 587 C CA . ARG A 1 80 ? 5.286 -1.806 -11.093 1.00 93.06 80 ARG A CA 1
ATOM 588 C C . ARG A 1 80 ? 4.599 -2.957 -10.348 1.00 93.06 80 ARG A C 1
ATOM 590 O O . ARG A 1 80 ? 3.440 -2.850 -9.959 1.00 93.06 80 ARG A O 1
ATOM 597 N N . LEU A 1 81 ? 5.339 -4.023 -10.048 1.00 93.69 81 LEU A N 1
ATOM 598 C CA . LEU A 1 81 ? 4.812 -5.147 -9.272 1.00 93.69 81 LEU A CA 1
ATOM 599 C C . LEU A 1 81 ? 4.550 -4.774 -7.805 1.00 93.69 81 LEU A C 1
ATOM 601 O O . LEU A 1 81 ? 3.584 -5.233 -7.191 1.00 93.69 81 LEU A O 1
ATOM 605 N N . LEU A 1 82 ? 5.399 -3.926 -7.225 1.00 95.56 82 LEU A N 1
ATOM 606 C CA . LEU A 1 82 ? 5.233 -3.450 -5.854 1.00 95.56 82 LEU A CA 1
ATOM 607 C C . LEU A 1 82 ? 4.022 -2.524 -5.694 1.00 95.56 82 LEU A C 1
ATOM 609 O O . LEU A 1 82 ? 3.400 -2.566 -4.636 1.00 95.56 82 LEU A O 1
ATOM 613 N N . ILE A 1 83 ? 3.619 -1.775 -6.725 1.00 95.69 83 ILE A N 1
ATOM 614 C CA . ILE A 1 83 ? 2.359 -1.013 -6.740 1.00 95.69 83 ILE A CA 1
ATOM 615 C C . ILE A 1 83 ? 1.174 -1.959 -6.537 1.00 95.69 83 ILE A C 1
ATOM 617 O O . ILE A 1 83 ? 0.375 -1.751 -5.624 1.00 95.69 83 ILE A O 1
ATOM 621 N N . VAL A 1 84 ? 1.084 -3.035 -7.322 1.00 93.75 84 VAL A N 1
ATOM 622 C CA . VAL A 1 84 ? -0.047 -3.974 -7.247 1.00 93.75 84 VAL A CA 1
ATOM 623 C C . VAL A 1 84 ? -0.030 -4.771 -5.941 1.00 93.75 84 VAL A C 1
ATOM 625 O O . VAL A 1 84 ? -1.041 -4.886 -5.243 1.00 93.75 84 VAL A O 1
ATOM 628 N N . THR A 1 85 ? 1.132 -5.297 -5.556 1.00 93.69 85 THR A N 1
ATOM 629 C CA . THR A 1 85 ? 1.248 -6.162 -4.371 1.00 93.69 85 THR A CA 1
ATOM 630 C C . THR A 1 85 ? 1.131 -5.389 -3.057 1.00 93.69 85 THR A C 1
ATOM 632 O O . THR A 1 85 ? 0.516 -5.883 -2.114 1.00 93.69 85 THR A O 1
ATOM 635 N N . ASN A 1 86 ? 1.638 -4.153 -2.971 1.00 95.19 86 ASN A N 1
ATOM 636 C CA . ASN A 1 86 ? 1.406 -3.315 -1.790 1.00 95.19 86 ASN A CA 1
ATOM 637 C C . ASN A 1 86 ? -0.021 -2.753 -1.746 1.00 95.19 86 ASN A C 1
ATOM 639 O O . ASN A 1 86 ? -0.552 -2.583 -0.647 1.00 95.19 86 ASN A O 1
ATOM 643 N N . THR A 1 87 ? -0.665 -2.516 -2.896 1.00 94.88 87 THR A N 1
ATOM 644 C CA . THR A 1 87 ? -2.098 -2.177 -2.954 1.00 94.88 87 THR A CA 1
ATOM 645 C C . THR A 1 87 ? -2.934 -3.285 -2.328 1.00 94.88 87 THR A C 1
ATOM 647 O O . THR A 1 87 ? -3.665 -3.040 -1.368 1.00 94.88 87 THR A O 1
ATOM 650 N N . THR A 1 88 ? -2.764 -4.519 -2.793 1.00 91.75 88 THR A N 1
ATOM 651 C CA . THR A 1 88 ? -3.500 -5.680 -2.270 1.00 91.75 88 THR A CA 1
ATOM 652 C C . THR A 1 88 ? -3.157 -5.967 -0.804 1.00 91.75 88 THR A C 1
ATOM 654 O O . THR A 1 88 ? -4.053 -6.180 0.014 1.00 91.75 88 THR A O 1
ATOM 657 N N . ALA A 1 89 ? -1.887 -5.823 -0.403 1.00 92.31 89 ALA A N 1
ATOM 658 C CA . ALA A 1 89 ? -1.498 -5.891 1.006 1.00 92.31 89 ALA A CA 1
ATOM 659 C C . ALA A 1 89 ? -2.136 -4.780 1.867 1.00 92.31 89 ALA A C 1
ATOM 661 O O . ALA A 1 89 ? -2.334 -4.973 3.071 1.00 92.31 89 ALA A O 1
ATOM 662 N N . SER A 1 90 ? -2.437 -3.603 1.305 1.00 94.88 90 SER A N 1
ATOM 663 C CA . SER A 1 90 ? -3.091 -2.511 2.041 1.00 94.88 90 SER A CA 1
ATOM 664 C C . SER A 1 90 ? -4.545 -2.838 2.394 1.00 94.88 90 SER A C 1
ATOM 666 O O . SER A 1 90 ? -4.984 -2.494 3.492 1.00 94.88 90 SER A O 1
ATOM 668 N N . PHE A 1 91 ? -5.249 -3.603 1.551 1.00 91.56 91 PHE A N 1
ATOM 669 C CA . PHE A 1 91 ? -6.617 -4.045 1.836 1.00 91.56 91 PHE A CA 1
ATOM 670 C C . PHE A 1 91 ? -6.695 -4.930 3.086 1.00 91.56 91 PHE A C 1
ATOM 672 O O . PHE A 1 91 ? -7.632 -4.797 3.868 1.00 91.56 91 PHE A O 1
ATOM 679 N N . CYS A 1 92 ? -5.666 -5.738 3.374 1.00 92.25 92 CYS A N 1
ATOM 680 C CA . CYS A 1 92 ? -5.588 -6.501 4.626 1.00 92.25 92 CYS A CA 1
ATOM 681 C C . CYS A 1 92 ? -5.668 -5.617 5.877 1.00 92.25 92 CYS A C 1
ATOM 683 O O . CYS A 1 92 ? -6.347 -5.936 6.854 1.00 92.25 92 CYS A O 1
ATOM 685 N N . SER A 1 93 ? -4.858 -4.552 5.907 1.00 94.94 93 SER A N 1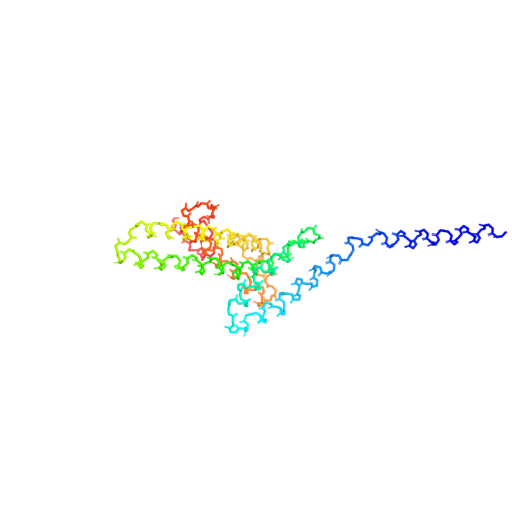
ATOM 686 C CA . SER A 1 93 ? -4.769 -3.675 7.073 1.00 94.94 93 SER A CA 1
ATOM 687 C C . SER A 1 93 ? -5.988 -2.769 7.154 1.00 94.94 93 SER A C 1
ATOM 689 O O . SER A 1 93 ? -6.459 -2.500 8.256 1.00 94.94 93 SER A O 1
ATOM 691 N N . GLU A 1 94 ? -6.549 -2.375 6.012 1.00 95.44 94 GLU A N 1
ATOM 692 C CA . GLU A 1 94 ? -7.797 -1.625 5.953 1.00 95.44 94 GLU A CA 1
ATOM 693 C C . GLU A 1 94 ? -8.980 -2.449 6.463 1.00 95.44 94 GLU A C 1
ATOM 695 O O . GLU A 1 94 ? -9.712 -1.970 7.321 1.00 95.44 94 GLU A O 1
ATOM 700 N N . ALA A 1 95 ? -9.125 -3.712 6.052 1.00 94.25 95 ALA A N 1
ATOM 701 C CA . ALA A 1 95 ? -10.175 -4.595 6.564 1.00 94.25 95 ALA A CA 1
ATOM 702 C C . ALA A 1 95 ? -10.115 -4.725 8.098 1.00 94.25 95 ALA A C 1
ATOM 704 O O . ALA A 1 95 ? -11.139 -4.702 8.786 1.00 94.25 95 ALA A O 1
ATOM 705 N N . ARG A 1 96 ? -8.900 -4.782 8.666 1.00 95.94 96 ARG A N 1
ATOM 706 C CA . ARG A 1 96 ? -8.701 -4.759 10.124 1.00 95.94 96 ARG A CA 1
ATOM 707 C C . ARG A 1 96 ? -9.102 -3.421 10.739 1.00 95.94 96 ARG A C 1
ATOM 709 O O . ARG A 1 96 ? -9.778 -3.433 11.764 1.00 95.94 96 ARG A O 1
ATOM 716 N N . ALA A 1 97 ? -8.733 -2.293 10.133 1.00 97.75 97 ALA A N 1
ATOM 717 C CA . ALA A 1 97 ? -9.163 -0.971 10.592 1.00 97.75 97 ALA A CA 1
ATOM 718 C C . ALA A 1 97 ? -10.697 -0.854 10.603 1.00 97.75 97 ALA A C 1
ATOM 720 O O . ALA A 1 97 ? -11.277 -0.502 11.630 1.00 97.75 97 ALA A O 1
ATOM 721 N N . GLN A 1 98 ? -11.354 -1.257 9.511 1.00 97.31 98 GLN A N 1
ATOM 722 C CA . GLN A 1 98 ? -12.811 -1.223 9.368 1.00 97.31 98 GLN A CA 1
ATOM 723 C C . GLN A 1 98 ? -13.522 -2.095 10.403 1.00 97.31 98 GLN A C 1
ATOM 725 O O . GLN A 1 98 ? -14.497 -1.658 11.014 1.00 97.31 98 GLN A O 1
ATOM 730 N N . LYS A 1 99 ? -12.991 -3.288 10.699 1.00 98.06 99 LYS A N 1
ATOM 731 C CA . LYS A 1 99 ? -13.505 -4.122 11.793 1.00 98.06 99 LYS A CA 1
ATOM 732 C C . LYS A 1 99 ? -13.530 -3.361 13.121 1.00 98.06 99 LYS A C 1
ATOM 734 O O . LYS A 1 99 ? -14.532 -3.410 13.832 1.00 98.06 99 LYS A O 1
ATOM 739 N N . TYR A 1 100 ? -12.451 -2.659 13.465 1.00 98.62 100 TYR A N 1
ATOM 740 C CA . TYR A 1 100 ? -12.409 -1.882 14.703 1.00 98.62 100 TYR A CA 1
ATOM 741 C C . TYR A 1 100 ? -13.321 -0.655 14.659 1.00 98.62 100 TYR A C 1
ATOM 743 O O . TYR A 1 100 ? -13.959 -0.378 15.668 1.00 98.62 100 TYR A O 1
ATOM 751 N N . HIS A 1 101 ? -13.475 0.023 13.518 1.00 98.25 101 HIS A N 1
ATOM 752 C CA . HIS A 1 101 ? -14.459 1.107 13.372 1.00 98.25 101 HIS A CA 1
ATOM 753 C C . HIS A 1 101 ? -15.892 0.631 13.637 1.00 98.25 101 HIS A C 1
ATOM 755 O O . HIS A 1 101 ? -16.626 1.279 14.382 1.00 98.25 101 HIS A O 1
ATOM 761 N N . LEU A 1 102 ? -16.275 -0.541 13.121 1.00 98.62 102 LEU A N 1
ATOM 762 C CA . LEU A 1 102 ? -17.579 -1.147 13.416 1.00 98.62 102 LEU A CA 1
ATOM 763 C C . LEU A 1 102 ? -17.730 -1.480 14.909 1.00 98.62 102 LEU A C 1
ATOM 765 O O . LEU A 1 102 ? -18.789 -1.256 15.496 1.00 98.62 102 LEU A O 1
ATOM 769 N N . LEU A 1 103 ? -16.665 -1.970 15.554 1.00 98.62 103 LEU A N 1
ATOM 770 C CA . LEU A 1 103 ? -16.661 -2.214 17.000 1.00 98.62 103 LEU A CA 1
ATOM 771 C C . LEU A 1 103 ? -16.774 -0.917 17.809 1.00 98.62 103 LEU A C 1
ATOM 773 O O . LEU A 1 103 ? -17.450 -0.915 18.834 1.00 98.62 103 LEU A O 1
ATOM 777 N N . VAL A 1 104 ? -16.165 0.186 17.364 1.00 98.56 104 VAL A N 1
ATOM 778 C CA . VAL A 1 104 ? -16.357 1.506 17.984 1.00 98.56 104 VAL A CA 1
ATOM 779 C C . VAL A 1 104 ? -17.834 1.879 17.943 1.00 98.56 104 VAL A C 1
ATOM 781 O O . VAL A 1 104 ? -18.416 2.140 18.993 1.00 98.56 104 VAL A O 1
ATOM 784 N N . GLN A 1 105 ? -18.457 1.842 16.761 1.00 98.38 105 GLN A N 1
ATOM 785 C CA . GLN A 1 105 ? -19.867 2.208 16.590 1.00 98.38 105 GLN A CA 1
ATOM 786 C C . GLN A 1 105 ? -20.790 1.340 17.453 1.00 98.38 105 GLN A C 1
ATOM 788 O O . GLN A 1 105 ? -21.631 1.863 18.184 1.00 98.38 105 GLN A O 1
ATOM 793 N N . ARG A 1 106 ? -20.581 0.019 17.442 1.00 98.56 106 ARG A N 1
ATOM 794 C CA . ARG A 1 106 ? -21.354 -0.927 18.256 1.00 98.56 106 ARG A CA 1
ATOM 795 C C . ARG A 1 106 ? -21.222 -0.652 19.755 1.00 98.56 106 ARG A C 1
ATOM 797 O O . ARG A 1 106 ? -22.215 -0.701 20.475 1.00 98.56 106 ARG A O 1
ATOM 804 N N . ASN A 1 107 ? -20.012 -0.392 20.244 1.00 98.50 107 ASN A N 1
ATOM 805 C CA . ASN A 1 107 ? -19.787 -0.174 21.673 1.00 98.50 107 ASN A CA 1
ATOM 806 C C . ASN A 1 107 ? -20.291 1.193 22.140 1.00 98.50 107 ASN A C 1
ATOM 808 O O . ASN A 1 107 ? -20.822 1.282 23.243 1.00 98.50 107 ASN A O 1
ATOM 812 N N . LEU A 1 108 ? -20.214 2.227 21.295 1.00 98.19 108 LEU A N 1
ATOM 813 C CA . LEU A 1 108 ? -20.858 3.514 21.566 1.00 98.19 108 LEU A CA 1
ATOM 814 C C . LEU A 1 108 ? -22.378 3.364 21.674 1.00 98.19 108 LEU A C 1
ATOM 816 O O . LEU A 1 108 ? -22.965 3.866 22.627 1.00 98.19 108 LEU A O 1
ATOM 820 N N . TYR A 1 109 ? -22.995 2.618 20.752 1.00 97.88 109 TYR A N 1
ATOM 821 C CA . TYR A 1 109 ? -24.428 2.321 20.801 1.00 97.88 109 TYR A CA 1
ATOM 822 C C . TYR A 1 109 ? -24.833 1.602 22.102 1.00 97.88 109 TYR A C 1
ATOM 824 O O . TYR A 1 109 ? -25.863 1.916 22.688 1.00 97.88 109 TYR A O 1
ATOM 832 N N . ASN A 1 110 ? -23.992 0.692 22.604 1.00 98.25 110 ASN A N 1
ATOM 833 C CA . ASN A 1 110 ? -24.228 -0.044 23.852 1.00 98.25 110 ASN A CA 1
ATOM 834 C C . ASN A 1 110 ? -23.810 0.713 25.132 1.00 98.25 110 ASN A C 1
ATOM 836 O O . ASN A 1 110 ? -23.820 0.120 26.210 1.00 98.25 110 ASN A O 1
ATOM 840 N N . GLY A 1 111 ? -23.378 1.976 25.040 1.00 97.69 111 GLY A N 1
ATOM 841 C CA . GLY A 1 111 ? -22.917 2.762 26.193 1.00 97.69 111 GLY A CA 1
ATOM 842 C C . GLY A 1 111 ? -21.558 2.339 26.775 1.00 97.69 111 GLY A C 1
ATOM 843 O O . GLY A 1 111 ? -21.185 2.788 27.854 1.00 97.69 111 GLY A O 1
ATOM 844 N N . GLN A 1 112 ? -20.789 1.500 26.077 1.00 98.31 112 GLN A N 1
ATOM 845 C CA . GLN A 1 112 ? -19.479 1.003 26.516 1.00 98.31 112 GLN A CA 1
ATOM 846 C C . GLN A 1 112 ? -18.345 1.926 26.034 1.00 98.31 112 GLN A C 1
ATOM 848 O O . GLN A 1 112 ? -17.559 1.572 25.150 1.00 98.31 112 GLN A O 1
ATOM 853 N N . THR A 1 113 ? -18.262 3.138 26.589 1.00 97.12 113 THR A N 1
ATOM 854 C CA . THR A 1 113 ? -17.363 4.204 26.100 1.00 97.12 113 THR A CA 1
ATOM 855 C C . THR A 1 113 ? -15.875 3.874 26.206 1.00 97.12 113 THR A C 1
ATOM 857 O O . THR A 1 113 ? -15.110 4.241 25.312 1.00 97.12 113 THR A O 1
ATOM 860 N N . ASP A 1 114 ? -15.457 3.163 27.252 1.00 98.12 114 ASP A N 1
ATOM 861 C CA . ASP A 1 114 ? -14.049 2.796 27.450 1.00 98.12 114 ASP A CA 1
ATOM 862 C C . ASP A 1 114 ? -13.605 1.753 26.418 1.00 98.12 114 ASP A C 1
ATOM 864 O O . ASP A 1 114 ? -12.611 1.937 25.716 1.00 98.12 114 ASP A O 1
ATOM 868 N N . VAL A 1 115 ? -14.431 0.724 26.205 1.00 98.19 115 VAL A N 1
ATOM 869 C CA . VAL A 1 115 ? -14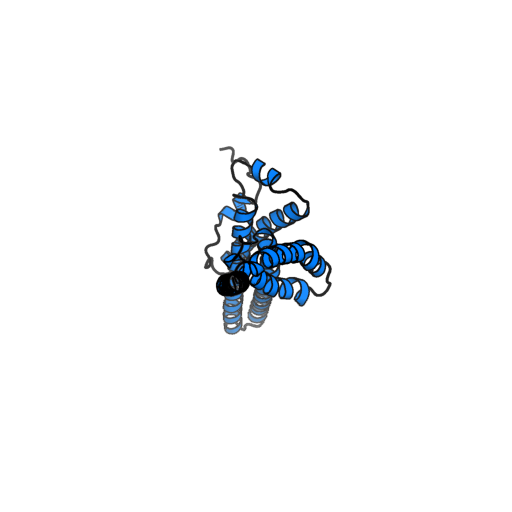.206 -0.296 25.170 1.00 98.19 115 VAL A CA 1
ATOM 870 C C . VAL A 1 115 ? -14.238 0.330 23.771 1.00 98.19 115 VAL A C 1
ATOM 872 O O . VAL A 1 115 ? -13.445 -0.028 22.897 1.00 98.19 115 VAL A O 1
ATOM 875 N N . ALA A 1 116 ? -15.126 1.298 23.528 1.00 98.31 116 ALA A N 1
ATOM 876 C CA . ALA A 1 116 ? -15.140 2.049 22.276 1.00 98.31 116 ALA A CA 1
ATOM 877 C C . ALA A 1 116 ? -13.843 2.853 22.073 1.00 98.31 116 ALA A C 1
ATOM 879 O O . ALA A 1 116 ? -13.307 2.883 20.965 1.00 98.31 116 ALA A O 1
ATOM 880 N N . ARG A 1 117 ? -13.295 3.466 23.129 1.00 98.19 117 ARG A N 1
ATOM 881 C CA . ARG A 1 117 ? -12.022 4.197 23.062 1.00 98.19 117 ARG A CA 1
ATOM 882 C C . ARG A 1 117 ? -10.857 3.273 22.697 1.00 98.19 117 ARG A C 1
ATOM 884 O O . ARG A 1 117 ? -10.080 3.628 21.809 1.00 98.19 117 ARG A O 1
ATOM 891 N N . ASP A 1 118 ? -10.767 2.096 23.305 1.00 98.50 118 ASP A N 1
ATOM 892 C CA . ASP A 1 118 ? -9.711 1.118 23.009 1.00 98.50 118 ASP A CA 1
ATOM 893 C C . ASP A 1 118 ? -9.804 0.577 21.576 1.00 98.50 118 ASP A C 1
ATOM 895 O O . ASP A 1 118 ? -8.798 0.469 20.860 1.00 98.50 118 ASP A O 1
ATOM 899 N N . ASN A 1 119 ? -11.026 0.310 21.105 1.00 98.62 119 ASN A N 1
ATOM 900 C CA . ASN A 1 119 ? -11.260 -0.064 19.711 1.00 98.62 119 ASN A CA 1
ATOM 901 C C . ASN A 1 119 ? -10.875 1.067 18.752 1.00 98.62 119 ASN A C 1
ATOM 903 O O . ASN A 1 119 ? -10.282 0.795 17.711 1.00 98.62 119 ASN A O 1
ATOM 907 N N . ARG A 1 120 ? -11.118 2.335 19.109 1.00 98.19 120 ARG A N 1
ATOM 908 C CA . ARG A 1 120 ? -10.708 3.484 18.289 1.00 98.19 120 ARG A CA 1
ATOM 909 C C . ARG A 1 120 ? -9.189 3.578 18.168 1.00 98.19 120 ARG A C 1
ATOM 911 O O . ARG A 1 120 ? -8.686 3.789 17.070 1.00 98.19 120 ARG A O 1
ATOM 918 N N . ILE A 1 121 ? -8.457 3.377 19.265 1.00 98.25 121 ILE A N 1
ATOM 919 C CA . ILE A 1 121 ? -6.985 3.332 19.243 1.00 98.25 121 ILE A CA 1
ATOM 920 C C . ILE A 1 121 ? -6.506 2.189 18.336 1.00 98.25 121 ILE A C 1
ATOM 922 O O . ILE A 1 121 ? -5.567 2.359 17.557 1.00 98.25 121 ILE A O 1
ATOM 926 N N . SER A 1 122 ? -7.164 1.031 18.401 1.00 98.50 122 SER A N 1
ATOM 927 C CA . SER A 1 122 ? -6.853 -0.111 17.534 1.00 98.50 122 SER A CA 1
ATOM 928 C C . SER A 1 122 ? -7.126 0.194 16.059 1.00 98.50 122 SER A C 1
ATOM 930 O O . SER A 1 122 ? -6.275 -0.100 15.221 1.00 98.50 122 SER A O 1
ATOM 932 N N . ALA A 1 123 ? -8.249 0.848 15.743 1.00 98.44 123 ALA A N 1
ATOM 933 C CA . ALA A 1 123 ? -8.556 1.316 14.394 1.00 98.44 123 ALA A CA 1
ATOM 934 C C . ALA A 1 123 ? -7.460 2.263 13.884 1.00 98.44 123 ALA A C 1
ATOM 936 O O . ALA A 1 123 ? -6.851 1.982 12.859 1.00 98.44 123 ALA A O 1
ATOM 937 N N . GLN A 1 124 ? -7.106 3.300 14.653 1.00 98.38 124 GLN A N 1
ATOM 938 C CA . GLN A 1 124 ? -6.056 4.268 14.300 1.00 98.38 124 GLN A CA 1
ATOM 939 C C . GLN A 1 124 ? -4.692 3.613 14.032 1.00 98.38 124 GLN A C 1
ATOM 941 O O . GLN A 1 124 ? -3.977 4.007 13.110 1.00 98.38 124 GLN A O 1
ATOM 946 N N . ARG A 1 125 ? -4.320 2.585 14.807 1.00 98.44 125 ARG A N 1
ATOM 947 C CA . ARG A 1 125 ? -3.081 1.820 14.576 1.00 98.44 125 ARG A CA 1
ATOM 948 C C . ARG A 1 125 ? -3.100 1.098 13.228 1.00 98.44 125 ARG A C 1
ATOM 950 O O . ARG A 1 125 ? -2.088 1.101 12.530 1.00 98.44 125 ARG A O 1
ATOM 957 N N . TRP A 1 126 ? -4.226 0.491 12.857 1.00 98.44 126 TRP A N 1
ATOM 958 C CA . TRP A 1 126 ? -4.367 -0.170 11.558 1.00 98.44 126 TRP A CA 1
ATOM 959 C C . TRP A 1 126 ? -4.453 0.829 10.404 1.00 98.44 126 TRP A C 1
ATOM 961 O O . TRP A 1 126 ? -3.809 0.599 9.384 1.00 98.44 126 TRP A O 1
ATOM 971 N N . GLU A 1 127 ? -5.129 1.964 10.591 1.00 98.50 127 GLU A N 1
ATOM 972 C CA . GLU A 1 127 ? -5.151 3.072 9.627 1.00 98.50 127 GLU A CA 1
ATOM 973 C C . GLU A 1 127 ? -3.739 3.583 9.332 1.00 98.50 127 GLU A C 1
ATOM 975 O O . GLU A 1 127 ? -3.360 3.717 8.171 1.00 98.50 127 GLU A O 1
ATOM 980 N N . ARG A 1 128 ? -2.897 3.741 10.365 1.00 98.38 128 ARG A N 1
ATOM 981 C CA . ARG A 1 128 ? -1.481 4.110 10.201 1.00 98.38 128 ARG A CA 1
ATOM 982 C C . ARG A 1 128 ? -0.728 3.100 9.332 1.00 98.38 128 ARG A C 1
ATOM 984 O O . ARG A 1 128 ? 0.059 3.484 8.470 1.00 98.38 128 ARG A O 1
ATOM 991 N N . ILE A 1 129 ? -0.936 1.803 9.564 1.00 97.56 129 ILE A N 1
ATOM 992 C CA . ILE A 1 129 ? -0.288 0.738 8.780 1.00 97.56 129 ILE A CA 1
ATOM 993 C C . ILE A 1 129 ? -0.766 0.776 7.325 1.00 97.56 129 ILE A C 1
ATOM 995 O O . ILE A 1 129 ? 0.054 0.651 6.413 1.00 97.56 129 ILE A O 1
ATOM 999 N N . THR A 1 130 ? -2.066 0.972 7.102 1.00 98.00 130 THR A N 1
ATOM 1000 C CA . THR A 1 130 ? -2.642 1.124 5.762 1.00 98.00 130 THR A CA 1
ATOM 1001 C C . THR A 1 130 ? -2.053 2.340 5.055 1.00 98.00 130 THR A C 1
ATOM 1003 O O . THR A 1 130 ? -1.546 2.197 3.944 1.00 98.00 130 THR A O 1
ATOM 1006 N N . ALA A 1 131 ? -2.011 3.497 5.718 1.00 98.19 131 ALA A N 1
ATOM 1007 C CA . ALA A 1 131 ? -1.420 4.724 5.194 1.00 98.19 131 ALA A CA 1
ATOM 1008 C C . ALA A 1 131 ? 0.052 4.535 4.795 1.00 98.19 131 ALA A C 1
ATOM 1010 O O . ALA A 1 131 ? 0.440 4.928 3.701 1.00 98.19 131 ALA A O 1
ATOM 1011 N N . LEU A 1 132 ? 0.862 3.855 5.616 1.00 97.06 132 LEU A N 1
ATOM 1012 C CA . LEU A 1 132 ? 2.260 3.541 5.285 1.00 97.06 132 LEU A CA 1
ATOM 1013 C C . LEU A 1 132 ? 2.388 2.700 4.006 1.00 97.06 132 LEU A C 1
ATOM 1015 O O . LEU A 1 132 ? 3.224 2.992 3.151 1.00 97.06 132 LEU A O 1
ATOM 1019 N N . ARG A 1 133 ? 1.560 1.658 3.861 1.00 96.06 133 ARG A N 1
ATOM 1020 C CA . ARG A 1 133 ? 1.567 0.783 2.675 1.00 96.06 133 ARG A CA 1
ATOM 1021 C C . ARG A 1 133 ? 1.129 1.541 1.425 1.00 96.06 133 ARG A C 1
ATOM 1023 O O . ARG A 1 133 ? 1.808 1.478 0.406 1.00 96.06 133 ARG A O 1
ATOM 1030 N N . ARG A 1 134 ? 0.039 2.302 1.523 1.00 97.50 134 ARG A N 1
ATOM 1031 C CA . ARG A 1 134 ? -0.501 3.114 0.425 1.00 97.50 134 ARG A CA 1
ATOM 1032 C C . ARG A 1 134 ? 0.425 4.263 0.030 1.00 97.50 134 ARG A C 1
ATOM 1034 O O . ARG A 1 134 ? 0.577 4.557 -1.150 1.00 97.50 134 ARG A O 1
ATOM 1041 N N . TYR A 1 135 ? 1.126 4.861 0.989 1.00 96.88 135 TYR A N 1
ATOM 1042 C CA . TYR A 1 135 ? 2.139 5.865 0.686 1.00 96.88 135 TYR A CA 1
ATOM 1043 C C . TYR A 1 135 ? 3.345 5.259 -0.036 1.00 96.88 135 TYR A C 1
ATOM 1045 O O . TYR A 1 135 ? 3.883 5.866 -0.961 1.00 96.88 135 TYR A O 1
ATOM 1053 N N . GLN A 1 136 ? 3.740 4.031 0.316 1.00 95.88 136 GLN A N 1
ATOM 1054 C CA . GLN A 1 136 ? 4.760 3.321 -0.450 1.00 95.88 136 GLN A CA 1
ATOM 1055 C C . GLN A 1 136 ? 4.297 3.031 -1.886 1.00 95.88 136 GLN A C 1
ATOM 1057 O O . GLN A 1 136 ? 5.099 3.197 -2.799 1.00 95.88 136 GLN A O 1
ATOM 1062 N N . VAL A 1 137 ? 3.020 2.690 -2.101 1.00 96.75 137 VAL A N 1
ATOM 1063 C CA . VAL A 1 137 ? 2.438 2.559 -3.451 1.00 96.75 137 VAL A CA 1
ATOM 1064 C C . VAL A 1 137 ? 2.570 3.864 -4.238 1.00 96.75 137 VAL A C 1
ATOM 1066 O O . VAL A 1 137 ? 3.042 3.839 -5.372 1.00 96.75 137 VAL A O 1
ATOM 1069 N N . TYR A 1 138 ? 2.238 5.011 -3.637 1.00 95.19 138 TYR A N 1
ATOM 1070 C CA . TYR A 1 138 ? 2.430 6.316 -4.282 1.00 95.19 138 TYR A CA 1
ATOM 1071 C C . TYR A 1 138 ? 3.898 6.550 -4.674 1.00 95.19 138 TYR A C 1
ATOM 1073 O O . TYR A 1 138 ? 4.186 6.941 -5.803 1.00 95.19 138 TYR A O 1
ATOM 1081 N N . ARG A 1 139 ? 4.846 6.256 -3.775 1.00 94.62 139 ARG A N 1
ATOM 1082 C CA . ARG A 1 139 ? 6.284 6.389 -4.066 1.00 94.62 139 ARG A CA 1
ATOM 1083 C C . ARG A 1 139 ? 6.743 5.466 -5.193 1.00 94.62 139 ARG A C 1
ATOM 1085 O O . ARG A 1 139 ? 7.503 5.902 -6.051 1.00 94.62 139 ARG A O 1
ATOM 1092 N N . ASP A 1 140 ? 6.274 4.222 -5.196 1.00 95.25 140 ASP A N 1
ATOM 1093 C CA . ASP A 1 140 ? 6.573 3.256 -6.254 1.00 95.25 140 ASP A CA 1
ATOM 1094 C C . ASP A 1 140 ? 5.948 3.706 -7.591 1.00 95.25 140 ASP A C 1
ATOM 1096 O O . ASP A 1 140 ? 6.558 3.534 -8.641 1.00 95.25 140 ASP A O 1
ATOM 1100 N N . THR A 1 141 ? 4.793 4.379 -7.560 1.00 93.62 141 THR A N 1
ATOM 1101 C CA . THR A 1 141 ? 4.153 4.979 -8.747 1.00 93.62 141 THR A CA 1
ATOM 1102 C C . THR A 1 141 ? 4.995 6.109 -9.327 1.00 93.62 141 THR A C 1
ATOM 1104 O O . THR 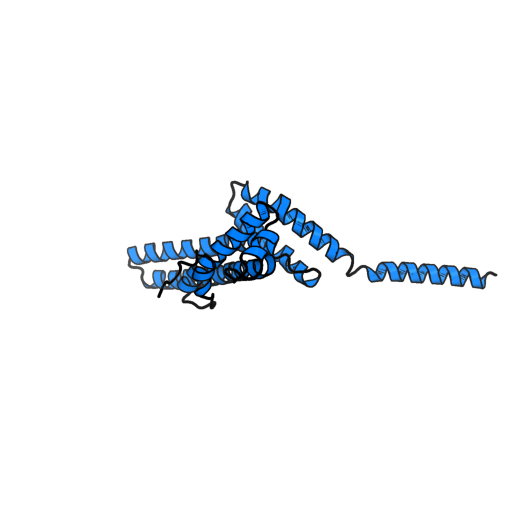A 1 141 ? 5.266 6.112 -10.525 1.00 93.62 141 THR A O 1
ATOM 1107 N N . VAL A 1 142 ? 5.475 7.027 -8.481 1.00 91.56 142 VAL A N 1
ATOM 1108 C CA . VAL A 1 142 ? 6.376 8.108 -8.915 1.00 91.56 142 VAL A CA 1
ATOM 1109 C C . VAL A 1 142 ? 7.685 7.547 -9.474 1.00 91.56 142 VAL A C 1
ATOM 1111 O O . VAL A 1 142 ? 8.207 8.056 -10.460 1.00 91.56 142 VAL A O 1
ATOM 1114 N N . GLN A 1 143 ? 8.206 6.471 -8.883 1.00 91.81 143 GLN A N 1
ATOM 1115 C CA . GLN A 1 143 ? 9.402 5.806 -9.393 1.00 91.81 143 GLN A CA 1
ATOM 1116 C C . GLN A 1 143 ? 9.170 5.132 -10.755 1.00 91.81 143 GLN A C 1
ATOM 1118 O O . GLN A 1 143 ? 10.064 5.157 -11.593 1.00 91.81 143 GLN A O 1
ATOM 1123 N N . ALA A 1 144 ? 8.010 4.503 -10.959 1.00 90.00 144 ALA A N 1
ATOM 1124 C CA . ALA A 1 144 ? 7.714 3.742 -12.171 1.00 90.00 144 ALA A CA 1
ATOM 1125 C C . ALA A 1 144 ? 7.289 4.611 -13.363 1.00 90.00 144 ALA A C 1
ATOM 1127 O O . ALA A 1 144 ? 7.541 4.214 -14.494 1.00 90.00 144 ALA A O 1
ATOM 1128 N N . PHE A 1 145 ? 6.629 5.749 -13.115 1.00 87.75 145 PHE A N 1
ATOM 1129 C CA . PHE A 1 145 ? 5.986 6.565 -14.157 1.00 87.75 145 PHE A CA 1
ATOM 1130 C C . PHE A 1 145 ? 6.377 8.054 -14.118 1.00 87.75 145 PHE A C 1
ATOM 1132 O O . PHE A 1 145 ? 5.890 8.847 -14.924 1.00 87.75 145 PHE A O 1
ATOM 1139 N N . GLY A 1 146 ? 7.241 8.456 -13.182 1.00 86.12 146 GLY A N 1
ATOM 1140 C CA . GLY A 1 146 ? 7.657 9.845 -12.990 1.00 86.12 146 GLY A CA 1
ATOM 1141 C C . GLY A 1 146 ? 6.706 10.673 -12.117 1.00 86.12 146 GLY A C 1
ATOM 1142 O O . GLY A 1 146 ? 5.750 10.176 -11.519 1.00 86.12 146 GLY A O 1
ATOM 1143 N N . GLU A 1 147 ? 6.989 11.974 -12.008 1.00 83.12 147 GLU A N 1
ATOM 1144 C CA . GLU A 1 147 ? 6.205 12.890 -11.171 1.00 83.12 147 GLU A CA 1
ATOM 1145 C C . GLU A 1 147 ? 4.756 13.029 -11.656 1.00 83.12 147 GLU A C 1
ATOM 1147 O O . GLU A 1 147 ? 4.470 13.463 -12.774 1.00 83.12 147 GLU A O 1
ATOM 1152 N N . ILE A 1 148 ? 3.825 12.723 -10.754 1.00 78.69 148 ILE A N 1
ATOM 1153 C CA . ILE A 1 148 ? 2.388 12.835 -10.995 1.00 78.69 148 ILE A CA 1
ATOM 1154 C C . ILE A 1 148 ? 1.997 14.315 -11.019 1.00 78.69 148 ILE A C 1
ATOM 1156 O O . ILE A 1 148 ? 2.314 15.070 -10.095 1.00 78.69 148 ILE A O 1
ATOM 1160 N N . GLY A 1 149 ? 1.275 14.728 -12.062 1.00 67.38 149 GLY A N 1
ATOM 1161 C CA . GLY A 1 149 ? 0.821 16.109 -12.194 1.00 67.38 149 GLY A CA 1
ATOM 1162 C C . GLY A 1 149 ? 1.975 17.096 -12.394 1.00 67.38 149 GLY A C 1
ATOM 1163 O O . GLY A 1 149 ? 1.931 18.192 -11.842 1.00 67.38 149 GLY A O 1
ATOM 1164 N N . GLY A 1 150 ? 3.015 16.722 -13.151 1.00 64.31 150 GLY A N 1
ATOM 1165 C CA . GLY A 1 150 ? 4.053 17.629 -13.664 1.00 64.31 150 GLY A CA 1
ATOM 1166 C C . GLY A 1 150 ? 3.576 18.487 -14.849 1.00 64.31 150 GLY A C 1
ATOM 1167 O O . GLY A 1 150 ? 2.405 18.441 -15.234 1.00 64.31 150 GLY A O 1
ATOM 1168 N N . ALA A 1 151 ? 4.449 19.327 -15.413 1.00 54.91 151 ALA A N 1
ATOM 1169 C CA . ALA A 1 151 ? 4.140 20.101 -16.628 1.00 54.91 151 ALA A CA 1
ATOM 1170 C C . ALA A 1 151 ? 4.130 19.214 -17.892 1.00 54.91 151 ALA A C 1
ATOM 1172 O O . ALA A 1 151 ? 3.505 19.550 -18.894 1.00 54.91 151 ALA A O 1
ATOM 1173 N N . GLN A 1 152 ? 4.777 18.053 -17.820 1.00 51.72 152 GLN A N 1
ATOM 1174 C CA . GLN A 1 152 ? 4.900 17.077 -18.889 1.00 51.72 152 GLN A CA 1
ATOM 1175 C C . GLN A 1 152 ? 3.952 15.900 -18.626 1.00 51.72 152 GLN A C 1
ATOM 1177 O O . GLN A 1 152 ? 4.366 14.846 -18.165 1.00 51.72 152 GLN A O 1
ATOM 1182 N N . CYS A 1 153 ? 2.664 16.046 -18.956 1.00 52.84 153 CYS A N 1
ATOM 1183 C CA . CYS A 1 153 ? 1.781 14.872 -19.087 1.00 52.84 153 CYS A CA 1
ATOM 1184 C C . CYS A 1 153 ? 2.228 13.930 -20.226 1.00 52.84 153 CYS A C 1
ATOM 1186 O O . CYS A 1 153 ? 1.711 12.823 -20.344 1.00 52.84 153 CYS A O 1
ATOM 1188 N N . SER A 1 154 ? 3.165 14.365 -21.078 1.00 47.50 154 SER A N 1
ATOM 1189 C CA . SER A 1 154 ? 3.686 13.592 -22.204 1.00 47.50 154 SER A CA 1
ATOM 1190 C C . SER A 1 154 ? 4.529 12.391 -21.772 1.00 47.50 154 SER A C 1
ATOM 1192 O O . SER A 1 154 ? 4.383 11.340 -22.379 1.00 47.50 154 SER A O 1
ATOM 1194 N N . THR A 1 155 ? 5.328 12.494 -20.700 1.00 53.88 155 THR A N 1
ATOM 1195 C CA . THR A 1 155 ? 6.187 11.380 -20.252 1.00 53.88 155 THR A CA 1
ATOM 1196 C C . THR A 1 155 ? 5.376 10.194 -19.747 1.00 53.88 155 THR A C 1
ATOM 1198 O O . THR A 1 155 ? 5.733 9.057 -20.008 1.00 53.88 155 THR A O 1
ATOM 1201 N N . VAL A 1 156 ? 4.236 10.435 -19.093 1.00 59.34 156 VAL A N 1
ATOM 1202 C CA . VAL A 1 156 ? 3.366 9.352 -18.605 1.00 59.34 156 VAL A CA 1
ATOM 1203 C C . VAL A 1 156 ? 2.756 8.562 -19.767 1.00 59.34 156 VAL A C 1
ATOM 1205 O O . VAL A 1 156 ? 2.641 7.347 -19.677 1.00 59.34 156 VAL A O 1
ATOM 1208 N N . ARG A 1 157 ? 2.398 9.222 -20.878 1.00 61.22 157 ARG A N 1
ATOM 1209 C CA . ARG A 1 157 ? 1.868 8.533 -22.066 1.00 61.22 157 ARG A CA 1
ATOM 1210 C C . ARG A 1 157 ? 2.929 7.677 -22.757 1.00 61.22 157 ARG A C 1
ATOM 1212 O O . ARG A 1 157 ? 2.587 6.621 -23.268 1.00 61.22 157 ARG A O 1
ATOM 1219 N N . ASP A 1 158 ? 4.178 8.129 -22.758 1.00 62.38 158 ASP A N 1
ATOM 1220 C CA . ASP A 1 158 ? 5.291 7.377 -23.344 1.00 62.38 158 ASP A CA 1
ATOM 1221 C C . ASP A 1 158 ? 5.702 6.180 -22.450 1.00 62.38 158 ASP A C 1
ATOM 1223 O O . ASP A 1 158 ? 6.168 5.164 -22.959 1.00 62.38 158 ASP A O 1
ATOM 1227 N N . GLU A 1 159 ? 5.475 6.266 -21.131 1.00 65.19 159 GLU A N 1
ATOM 1228 C CA . GLU A 1 159 ? 5.739 5.197 -20.145 1.00 65.19 159 GLU A CA 1
ATOM 1229 C C . GLU A 1 159 ? 4.595 4.170 -20.007 1.00 65.19 159 GLU A C 1
ATOM 1231 O O . GLU A 1 159 ? 4.827 3.017 -19.625 1.00 65.19 159 GLU A O 1
ATOM 1236 N N . ILE A 1 160 ? 3.354 4.568 -20.311 1.00 70.75 160 ILE A N 1
ATOM 1237 C CA . ILE A 1 160 ? 2.195 3.670 -20.392 1.00 70.75 160 ILE A CA 1
ATOM 1238 C C . ILE A 1 160 ? 2.220 2.990 -21.764 1.00 70.75 160 ILE A C 1
ATOM 1240 O O . ILE A 1 160 ? 1.628 3.459 -22.733 1.00 70.75 160 ILE A O 1
ATOM 1244 N N . GLY A 1 161 ? 2.942 1.873 -21.845 1.00 70.06 161 GLY A N 1
ATOM 1245 C CA . GLY A 1 161 ? 3.063 1.091 -23.078 1.00 70.06 161 GLY A CA 1
ATOM 1246 C C . GLY A 1 161 ? 1.955 0.053 -23.272 1.00 70.06 161 GLY A C 1
ATOM 1247 O O . GLY A 1 161 ? 1.762 -0.431 -24.385 1.00 70.06 161 GLY A O 1
ATOM 1248 N N . THR A 1 162 ? 1.241 -0.312 -22.202 1.00 81.81 162 THR A N 1
ATOM 1249 C CA . THR A 1 162 ? 0.260 -1.409 -22.185 1.00 81.81 162 THR A CA 1
ATOM 1250 C C . THR A 1 162 ? -0.980 -1.062 -21.354 1.00 81.81 162 THR A C 1
ATOM 1252 O O . THR A 1 162 ? -0.926 -0.209 -20.466 1.00 81.81 162 THR A O 1
ATOM 1255 N N . ASP A 1 163 ? -2.092 -1.768 -21.581 1.00 82.75 163 ASP A N 1
ATOM 1256 C CA . ASP A 1 163 ? -3.305 -1.642 -20.752 1.00 82.75 163 ASP A CA 1
ATOM 1257 C C . ASP A 1 163 ? -3.031 -1.993 -19.281 1.00 82.75 163 ASP A C 1
ATOM 1259 O O . ASP A 1 163 ? -3.596 -1.395 -18.362 1.00 82.75 163 ASP A O 1
ATOM 1263 N N . GLN A 1 164 ? -2.109 -2.930 -19.046 1.00 84.62 164 GLN A N 1
ATOM 1264 C CA . GLN A 1 164 ? -1.651 -3.285 -17.710 1.00 84.62 164 GLN A CA 1
ATOM 1265 C C . GLN A 1 164 ? -0.906 -2.122 -17.048 1.00 84.62 164 GLN A C 1
ATOM 1267 O O . GLN A 1 164 ? -1.175 -1.815 -15.890 1.00 84.62 164 GLN A O 1
ATOM 1272 N N . ASP A 1 165 ? -0.033 -1.421 -17.773 1.00 87.00 165 ASP A N 1
ATOM 1273 C CA . ASP A 1 165 ? 0.646 -0.230 -17.254 1.00 87.00 165 ASP A CA 1
ATOM 1274 C C . ASP A 1 165 ? -0.337 0.901 -16.945 1.00 87.00 165 ASP A C 1
ATOM 1276 O O . ASP A 1 165 ? -0.205 1.562 -15.914 1.00 87.00 165 ASP A O 1
ATOM 1280 N N . ALA A 1 166 ? -1.363 1.080 -17.783 1.00 86.94 166 ALA A N 1
ATOM 1281 C CA . ALA A 1 166 ? -2.430 2.046 -17.535 1.00 86.94 166 ALA A CA 1
ATOM 1282 C C . ALA A 1 166 ? -3.193 1.709 -16.243 1.00 86.94 166 ALA A C 1
ATOM 1284 O O . ALA A 1 166 ? -3.411 2.581 -15.397 1.00 86.94 166 ALA A O 1
ATOM 1285 N N . LEU A 1 167 ? -3.548 0.435 -16.052 1.00 87.88 167 LEU A N 1
ATOM 1286 C CA . LEU A 1 167 ? -4.206 -0.044 -14.838 1.00 87.88 167 LEU A CA 1
ATOM 1287 C C . LEU A 1 167 ? -3.321 0.145 -13.597 1.00 87.88 167 LEU A C 1
ATOM 1289 O O . LEU A 1 167 ? -3.799 0.630 -12.568 1.00 87.88 167 LEU A O 1
ATOM 1293 N N . VAL A 1 168 ? -2.036 -0.214 -13.680 1.00 91.69 168 VAL A N 1
ATOM 1294 C CA . VAL A 1 168 ? -1.070 -0.070 -12.579 1.00 91.69 168 VAL A CA 1
ATOM 1295 C C . VAL A 1 168 ? -0.891 1.403 -12.212 1.00 91.69 168 VAL A C 1
ATOM 1297 O O . VAL A 1 168 ? -0.914 1.742 -11.028 1.00 91.69 168 VAL A O 1
ATOM 1300 N N . TYR A 1 169 ? -0.784 2.290 -13.202 1.00 91.00 169 TYR A N 1
ATOM 1301 C CA . TYR A 1 169 ? -0.691 3.732 -12.989 1.00 91.00 169 TYR A CA 1
ATOM 1302 C C . TYR A 1 169 ? -1.927 4.288 -12.267 1.00 91.00 169 TYR A C 1
ATOM 1304 O O . TYR A 1 169 ? -1.798 4.921 -11.216 1.00 91.00 169 TYR A O 1
ATOM 1312 N N . LEU A 1 170 ? -3.131 4.003 -12.776 1.00 90.38 170 LEU A N 1
ATOM 1313 C CA . LEU A 1 170 ? -4.389 4.460 -12.171 1.00 90.38 170 LEU A CA 1
ATOM 1314 C C . LEU A 1 170 ? -4.577 3.915 -10.751 1.00 90.38 170 LEU A C 1
ATOM 1316 O O . LEU A 1 170 ? -5.001 4.647 -9.854 1.00 90.38 170 LEU A O 1
ATOM 1320 N N . THR A 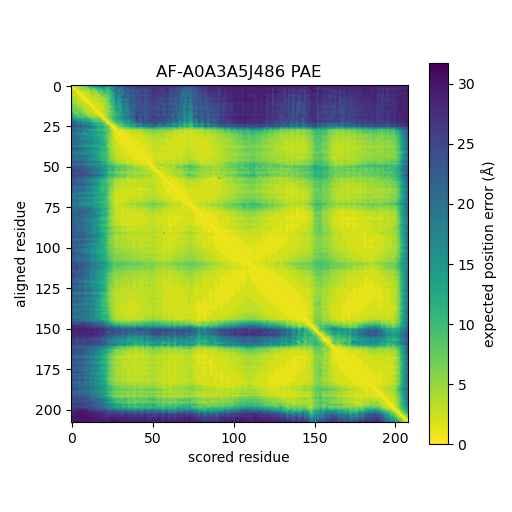1 171 ? -4.204 2.653 -10.532 1.00 93.31 171 THR A N 1
ATOM 1321 C CA . THR A 1 171 ? -4.183 2.034 -9.201 1.00 93.31 171 THR A CA 1
ATOM 1322 C C . THR A 1 171 ? -3.261 2.811 -8.268 1.00 93.31 171 THR A C 1
ATOM 1324 O O . THR A 1 171 ? -3.663 3.175 -7.165 1.00 93.31 171 THR A O 1
ATOM 1327 N N . GLY A 1 172 ? -2.050 3.132 -8.725 1.00 94.25 172 GLY A N 1
ATOM 1328 C CA . GLY A 1 172 ? -1.080 3.925 -7.982 1.00 94.25 172 GLY A CA 1
ATOM 1329 C C . GLY A 1 172 ? -1.608 5.294 -7.543 1.00 94.25 172 GLY A C 1
ATOM 1330 O O . GLY A 1 172 ? -1.456 5.677 -6.379 1.00 94.25 172 GLY A O 1
ATOM 1331 N N . LEU A 1 173 ? -2.293 6.003 -8.447 1.00 92.31 173 LEU A N 1
ATOM 1332 C CA . LEU A 1 173 ? -2.928 7.293 -8.157 1.00 92.31 173 LEU A CA 1
ATOM 1333 C C . LEU A 1 173 ? -4.031 7.172 -7.106 1.00 92.31 173 LEU A C 1
ATOM 1335 O O . LEU A 1 173 ? -4.005 7.870 -6.088 1.00 92.31 173 LEU A O 1
ATOM 1339 N N . LEU A 1 174 ? -4.991 6.278 -7.348 1.00 94.38 174 LEU A N 1
ATOM 1340 C CA . LEU A 1 174 ? -6.146 6.088 -6.477 1.00 94.38 174 LEU A CA 1
ATOM 1341 C C . LEU A 1 174 ? -5.705 5.681 -5.071 1.00 94.38 174 LEU A C 1
ATOM 1343 O O . LEU A 1 174 ? -6.137 6.267 -4.078 1.00 94.38 174 LEU A O 1
ATOM 1347 N N . VAL A 1 175 ? -4.809 4.701 -4.989 1.00 96.31 175 VAL A N 1
ATOM 1348 C CA . VAL A 1 175 ? -4.312 4.171 -3.720 1.00 96.31 175 VAL A CA 1
ATOM 1349 C C . VAL A 1 175 ? -3.453 5.204 -2.998 1.00 96.31 175 VAL A C 1
ATOM 1351 O O . VAL A 1 175 ? -3.526 5.300 -1.774 1.00 96.31 175 VAL A O 1
ATOM 1354 N N . GLY A 1 176 ? -2.706 6.041 -3.723 1.00 95.00 176 GLY A N 1
ATOM 1355 C CA . GLY A 1 176 ? -2.000 7.180 -3.140 1.00 95.00 176 GLY A CA 1
ATOM 1356 C C . GLY A 1 176 ? -2.943 8.164 -2.440 1.00 95.00 176 GLY A C 1
ATOM 1357 O O . GLY A 1 176 ? -2.695 8.542 -1.294 1.00 95.00 176 GLY A O 1
ATOM 1358 N N . VAL A 1 177 ? -4.060 8.524 -3.084 1.00 95.12 177 VAL A N 1
ATOM 1359 C CA . VAL A 1 177 ? -5.097 9.389 -2.486 1.00 95.12 177 VAL A CA 1
ATOM 1360 C C . VAL A 1 177 ? -5.771 8.709 -1.296 1.00 95.12 177 VAL A C 1
ATOM 1362 O O . VAL A 1 177 ? -5.950 9.329 -0.249 1.00 95.12 177 VAL A O 1
ATOM 1365 N N . GLN A 1 178 ? -6.099 7.424 -1.410 1.00 96.81 178 GLN A N 1
ATOM 1366 C CA . GLN A 1 178 ? -6.628 6.657 -0.283 1.00 96.81 178 GLN A CA 1
ATOM 1367 C C . GLN A 1 178 ? -5.647 6.648 0.897 1.00 96.81 178 GLN A C 1
ATOM 1369 O O . GLN A 1 178 ? -6.067 6.808 2.037 1.00 96.81 178 GLN A O 1
ATOM 1374 N N . GLY A 1 179 ? -4.339 6.556 0.635 1.00 97.31 179 GLY A N 1
ATOM 1375 C CA . GLY A 1 179 ? -3.302 6.623 1.664 1.00 97.31 179 GLY A CA 1
ATOM 1376 C C . GLY A 1 179 ? -3.348 7.907 2.489 1.00 97.31 179 GLY A C 1
ATOM 1377 O O . GLY A 1 179 ? -3.170 7.846 3.705 1.00 97.31 179 GLY A O 1
ATOM 1378 N N . LEU A 1 180 ? -3.657 9.046 1.860 1.00 96.62 180 LEU A N 1
ATOM 1379 C CA . LEU A 1 180 ? -3.881 10.311 2.563 1.00 96.62 180 LEU A CA 1
ATOM 1380 C C . LEU A 1 180 ? -5.109 10.237 3.482 1.00 96.62 180 LEU A C 1
ATOM 1382 O O . LEU A 1 180 ? -5.046 10.689 4.624 1.00 96.62 180 LEU A O 1
ATOM 1386 N N . LEU A 1 181 ? -6.210 9.639 3.018 1.00 96.38 181 LEU A N 1
ATOM 1387 C CA . LEU A 1 181 ? -7.415 9.467 3.836 1.00 96.38 181 LEU A CA 1
ATOM 1388 C C . LEU A 1 181 ? -7.140 8.591 5.065 1.00 96.38 181 LEU A C 1
ATOM 1390 O O . LEU A 1 181 ? -7.532 8.956 6.171 1.00 96.38 181 LEU A O 1
ATOM 1394 N N . ASN A 1 182 ? -6.422 7.475 4.905 1.00 98.06 182 ASN A N 1
ATOM 1395 C CA . ASN A 1 182 ? -6.049 6.634 6.047 1.00 98.06 182 ASN A CA 1
ATOM 1396 C C . ASN A 1 182 ? -5.081 7.352 6.995 1.00 98.06 182 ASN A C 1
ATOM 1398 O O . ASN A 1 182 ? -5.162 7.149 8.203 1.00 98.06 182 ASN A O 1
ATOM 1402 N N . ASP A 1 183 ? -4.186 8.207 6.488 1.00 97.81 183 ASP A N 1
ATOM 1403 C CA . ASP A 1 183 ? -3.302 8.986 7.358 1.00 97.81 183 ASP A CA 1
ATOM 1404 C C . ASP A 1 183 ? -4.106 9.964 8.217 1.00 97.81 183 ASP A C 1
ATOM 1406 O O . ASP A 1 183 ? -3.912 10.010 9.428 1.00 97.81 183 ASP A O 1
ATOM 1410 N N . ILE A 1 184 ? -5.094 10.656 7.637 1.00 96.88 184 ILE A N 1
ATOM 1411 C CA . ILE A 1 184 ? -6.024 11.519 8.386 1.00 96.88 184 ILE A CA 1
ATOM 1412 C C . ILE A 1 184 ? -6.746 10.715 9.478 1.00 96.88 184 ILE A C 1
ATOM 1414 O O . ILE A 1 184 ? -6.780 11.141 10.634 1.00 96.88 184 ILE A O 1
ATOM 1418 N N . GLN A 1 185 ? -7.246 9.518 9.154 1.00 96.94 185 GLN A N 1
ATOM 1419 C CA . GLN A 1 185 ? -7.888 8.628 10.133 1.00 96.94 185 GLN A CA 1
ATOM 1420 C C . GLN A 1 185 ? -6.914 8.115 11.206 1.00 96.94 185 GLN A C 1
ATOM 1422 O O . GLN A 1 185 ? -7.325 7.781 12.318 1.00 96.94 185 GLN A O 1
ATOM 1427 N N . ALA A 1 186 ? -5.618 8.101 10.905 1.00 96.81 186 ALA A N 1
ATOM 1428 C CA . ALA A 1 186 ? -4.526 7.808 11.823 1.00 96.81 186 ALA A CA 1
ATOM 1429 C C . ALA A 1 186 ? -3.962 9.058 12.531 1.00 96.81 186 ALA A C 1
ATOM 1431 O O . ALA A 1 186 ? -2.831 9.011 13.032 1.00 96.81 186 ALA A O 1
ATOM 1432 N N . A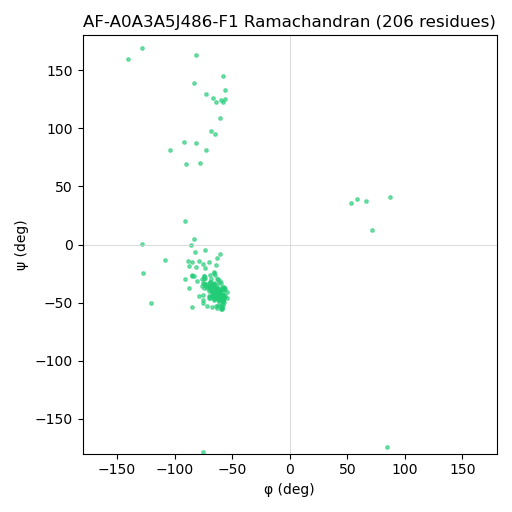SN A 1 187 ? -4.725 10.158 12.579 1.00 94.94 187 ASN A N 1
ATOM 1433 C CA . ASN A 1 187 ? -4.328 11.462 13.124 1.00 94.94 187 ASN A CA 1
ATOM 1434 C C . ASN A 1 187 ? -3.082 12.068 12.447 1.00 94.94 187 ASN A C 1
ATOM 1436 O O . ASN A 1 187 ? -2.228 12.645 13.121 1.00 94.94 187 ASN A O 1
ATOM 1440 N N . SER A 1 188 ? -2.959 11.915 11.130 1.00 94.88 188 SER A N 1
ATOM 1441 C CA . SER A 1 188 ? -1.870 12.449 10.297 1.00 94.88 188 SER A CA 1
ATOM 1442 C C . SER A 1 188 ? -0.471 12.066 10.794 1.00 94.88 188 SER A C 1
ATOM 1444 O O . SER A 1 188 ? 0.465 12.864 10.769 1.00 94.88 188 SER A O 1
ATOM 1446 N N . SER A 1 189 ? -0.331 10.851 11.324 1.00 94.94 189 SER A N 1
ATOM 1447 C CA . SER A 1 189 ? 0.884 10.420 12.015 1.00 94.94 189 SER A CA 1
ATOM 1448 C C . SER A 1 189 ? 1.969 9.877 11.074 1.00 94.94 189 SER A C 1
ATOM 1450 O O . SER A 1 189 ? 3.114 9.703 11.506 1.00 94.94 189 SER A O 1
ATOM 1452 N N . VAL A 1 190 ? 1.636 9.555 9.820 1.00 96.38 190 VAL A N 1
ATOM 1453 C CA . VAL A 1 190 ? 2.580 9.085 8.792 1.00 96.38 190 VAL A CA 1
ATOM 1454 C C . VAL A 1 190 ? 3.204 10.257 8.038 1.00 96.38 190 VAL A C 1
ATOM 1456 O O . VAL A 1 190 ? 4.396 10.202 7.736 1.00 96.38 190 VAL A O 1
ATOM 1459 N N . GLY A 1 191 ? 2.428 11.309 7.769 1.00 94.50 191 GLY A N 1
ATOM 1460 C CA . GLY A 1 191 ? 2.882 12.481 7.022 1.00 94.50 191 GLY A CA 1
ATOM 1461 C C . GLY A 1 191 ? 2.723 12.314 5.512 1.00 94.50 191 GLY A C 1
ATOM 1462 O O . GLY A 1 191 ? 3.615 12.688 4.750 1.00 94.50 191 GLY A O 1
ATOM 1463 N N . VAL A 1 192 ? 1.609 11.723 5.071 1.00 94.69 192 VAL A N 1
ATOM 1464 C CA . VAL A 1 192 ? 1.287 11.605 3.645 1.00 94.69 192 VAL A CA 1
ATOM 1465 C C . VAL A 1 192 ? 1.025 13.007 3.073 1.00 94.69 192 VAL A C 1
ATOM 1467 O O . VAL A 1 192 ? 0.190 13.736 3.614 1.00 94.69 192 VAL A O 1
ATOM 1470 N N . PRO A 1 193 ? 1.712 13.425 1.992 1.00 91.56 193 PRO A N 1
ATOM 1471 C CA . PRO A 1 193 ? 1.537 14.764 1.439 1.00 91.56 193 PRO A CA 1
ATOM 1472 C C . PRO A 1 193 ? 0.090 15.035 1.004 1.00 91.56 193 PRO A C 1
ATOM 1474 O O . PRO A 1 193 ? -0.476 14.331 0.169 1.00 91.56 193 PRO A O 1
ATOM 1477 N N . GLN A 1 194 ? -0.506 16.107 1.532 1.00 87.81 194 GLN A N 1
ATOM 1478 C CA . GLN A 1 194 ? -1.899 16.472 1.239 1.00 87.81 194 GLN A CA 1
ATOM 1479 C C . GLN A 1 194 ? -2.119 16.873 -0.228 1.00 87.81 194 GLN A C 1
ATOM 1481 O O . GLN A 1 194 ? -3.215 16.725 -0.766 1.00 87.81 194 GLN A O 1
ATOM 1486 N N . ASN A 1 195 ? -1.066 17.338 -0.905 1.00 85.38 195 ASN A N 1
ATOM 1487 C CA . ASN A 1 195 ? -1.122 17.720 -2.313 1.00 85.38 195 ASN A CA 1
ATOM 1488 C C . ASN A 1 195 ? -1.208 16.521 -3.278 1.00 85.38 195 ASN A C 1
ATOM 1490 O O . ASN A 1 195 ? -1.384 16.748 -4.473 1.00 85.38 195 ASN A O 1
ATOM 1494 N N . ILE A 1 196 ? -1.133 15.269 -2.800 1.00 87.12 196 ILE A N 1
ATOM 1495 C CA . ILE A 1 196 ? -1.343 14.076 -3.641 1.00 87.12 196 ILE A CA 1
ATOM 1496 C C . ILE A 1 196 ? -2.730 14.108 -4.294 1.00 87.12 196 ILE A C 1
ATOM 1498 O O . ILE A 1 196 ? -2.845 13.826 -5.484 1.00 87.12 196 ILE A O 1
ATOM 1502 N N . ALA A 1 197 ? -3.766 14.531 -3.561 1.00 81.81 197 ALA A N 1
ATOM 1503 C CA . ALA A 1 197 ? -5.116 14.668 -4.110 1.00 81.81 197 ALA A CA 1
ATOM 1504 C C . ALA A 1 197 ? -5.174 15.688 -5.262 1.00 81.81 197 ALA A C 1
ATOM 1506 O O . ALA A 1 197 ? -5.778 15.423 -6.298 1.00 81.81 197 ALA A O 1
ATOM 1507 N N . ALA A 1 198 ? -4.482 16.821 -5.113 1.00 79.81 198 ALA A N 1
ATOM 1508 C CA . ALA A 1 198 ? -4.404 17.851 -6.148 1.00 79.81 198 ALA A CA 1
ATOM 1509 C C . ALA A 1 198 ? -3.584 17.405 -7.372 1.00 79.81 198 ALA A C 1
ATOM 1511 O O . ALA A 1 198 ? -3.889 17.810 -8.489 1.00 79.81 198 ALA A O 1
ATOM 1512 N N . LYS A 1 199 ? -2.558 16.567 -7.175 1.00 78.81 199 LYS A N 1
ATOM 1513 C CA . LYS A 1 199 ? -1.759 15.983 -8.263 1.00 78.81 199 LYS A CA 1
ATOM 1514 C C . LYS A 1 199 ? -2.527 14.921 -9.059 1.00 78.81 199 LYS A C 1
ATOM 1516 O O . LYS A 1 199 ? -2.290 14.789 -10.255 1.00 78.81 199 LYS A O 1
ATOM 1521 N N . ALA A 1 200 ? -3.403 14.160 -8.399 1.00 74.19 200 ALA A N 1
ATOM 1522 C CA . ALA A 1 200 ? -4.180 13.084 -9.017 1.00 74.19 200 ALA A CA 1
ATOM 1523 C C . ALA A 1 200 ? -5.450 13.578 -9.737 1.00 74.19 200 ALA A C 1
ATOM 1525 O O . ALA A 1 200 ? -5.917 12.925 -10.668 1.00 74.19 200 ALA A O 1
ATOM 1526 N N . GLY A 1 201 ? -6.026 14.705 -9.305 1.00 63.59 201 GLY A N 1
ATOM 1527 C CA . GLY A 1 201 ? -7.207 15.300 -9.930 1.00 63.59 201 GLY A CA 1
ATOM 1528 C C . GLY A 1 201 ? -6.889 16.136 -11.180 1.00 63.59 201 GLY A C 1
ATOM 1529 O O . GLY A 1 201 ? -5.746 16.557 -11.378 1.00 63.59 201 GLY A O 1
ATOM 1530 N N . PRO A 1 202 ? -7.895 16.439 -12.024 1.00 54.69 202 PRO A N 1
ATOM 1531 C CA . PRO A 1 202 ? -7.744 17.434 -13.077 1.00 54.69 202 PRO A CA 1
ATOM 1532 C C . PRO A 1 202 ? -7.306 18.766 -12.464 1.00 54.69 202 PRO A C 1
ATOM 1534 O O . PRO A 1 202 ? -7.917 19.235 -11.500 1.00 54.69 202 PRO A O 1
ATOM 1537 N N . ARG A 1 203 ? -6.287 19.414 -13.042 1.00 56.31 203 ARG A N 1
ATOM 1538 C CA . ARG A 1 203 ? -6.035 20.829 -12.754 1.00 56.31 203 ARG A CA 1
ATOM 1539 C C . ARG A 1 203 ? -7.227 21.615 -13.286 1.00 56.31 203 ARG A C 1
ATOM 1541 O O . ARG A 1 203 ? -7.275 21.935 -14.471 1.00 56.31 203 ARG A O 1
ATOM 1548 N N . LEU A 1 204 ? -8.196 21.907 -12.424 1.00 44.66 204 LEU A N 1
ATOM 1549 C CA . LEU A 1 204 ? -9.131 22.986 -12.696 1.00 44.66 204 LEU A CA 1
ATOM 1550 C C . LEU A 1 204 ? -8.277 24.240 -12.911 1.00 44.66 204 LEU A C 1
ATOM 1552 O O . LEU A 1 204 ? -7.433 24.532 -12.056 1.00 44.66 204 LEU A O 1
ATOM 1556 N N . PRO A 1 205 ? -8.415 24.945 -14.045 1.00 45.09 205 PRO A N 1
ATOM 1557 C CA . PRO A 1 205 ? -7.760 26.226 -14.195 1.00 45.09 205 PRO A CA 1
ATOM 1558 C C . PRO A 1 205 ? -8.315 27.116 -13.087 1.00 45.09 205 PRO A C 1
ATOM 1560 O O . PRO A 1 205 ? -9.484 27.494 -13.104 1.00 45.09 205 PRO A O 1
ATOM 1563 N N . LEU A 1 206 ? -7.489 27.408 -12.084 1.00 50.62 206 LEU A N 1
ATOM 1564 C CA . LEU A 1 206 ? -7.758 28.503 -11.169 1.00 50.62 206 LEU A CA 1
ATOM 1565 C C . LEU A 1 206 ? -7.494 29.776 -11.970 1.00 50.62 206 LEU A C 1
ATOM 1567 O O . LEU A 1 206 ? -6.398 30.325 -11.947 1.00 50.62 206 LEU A O 1
ATOM 1571 N N . SER A 1 207 ? -8.481 30.171 -12.771 1.00 41.75 207 SER A N 1
ATOM 1572 C CA . SER A 1 207 ? -8.559 31.501 -13.354 1.00 41.75 207 SER A CA 1
ATOM 1573 C C . SER A 1 207 ? -8.824 32.480 -12.213 1.00 41.75 207 SER A C 1
ATOM 1575 O O . SER A 1 207 ? -9.961 32.601 -11.751 1.00 41.75 207 SER A O 1
ATOM 1577 N N . GLY A 1 208 ? -7.753 33.105 -11.734 1.00 38.69 208 GLY A N 1
ATOM 1578 C CA . GLY A 1 208 ? -7.753 34.312 -10.915 1.00 38.69 208 GLY A CA 1
ATOM 1579 C C . GLY A 1 208 ? -6.904 35.362 -11.605 1.00 38.69 208 GLY A C 1
ATOM 1580 O O . GLY A 1 208 ? -5.843 34.969 -12.142 1.00 38.69 208 GLY A O 1
#

pLDDT: mean 85.86, std 14.15, range [38.69, 98.62]

Solvent-accessible surface area (backbone atoms only — not comparable to full-atom values): 10652 Å² total; per-residue (Å²): 114,72,69,58,55,52,50,51,53,50,51,52,52,51,52,53,53,51,58,66,68,64,44,89,68,64,59,57,40,61,51,42,55,52,51,50,48,47,40,54,72,48,50,45,55,54,27,72,74,41,91,51,53,65,55,28,33,27,45,42,11,52,51,47,34,53,58,58,54,59,36,44,81,72,41,77,67,59,27,68,51,39,27,56,19,27,48,29,28,22,51,49,32,42,55,52,16,51,54,23,50,52,47,19,53,54,25,50,75,70,69,38,57,68,65,16,50,54,28,44,55,53,15,26,55,24,20,40,54,20,13,55,34,18,44,48,14,30,52,25,35,36,72,62,51,41,74,69,68,53,96,59,69,61,58,42,58,72,63,40,80,45,75,64,45,46,50,50,50,53,49,17,47,53,40,27,39,49,13,36,55,26,13,54,63,25,72,54,70,80,65,58,65,76,61,49,50,62,35,67,44,81,82,70,80,82,86,123